Protein AF-A0A1G3RRA0-F1 (afdb_monomer_lite)

Sequence (221 aa):
MKSNSNKNKTHRRYVALVAMLLAGLAASWTTGGNSDGTTSGTAGSIAPSTTVYTGLDAATIAELRGDFTGAVESMAATEKAIRSMDARFPDERLLWPPMARAYRASLEGLIGKHSLKLLEKFNRVNVAITDYDGLIEAYPESLELRFMRFAFYSQLPGLFGVGSFVDPDRALLPDMLAQGKDKRVPDSHKLEMINWMLKDGKPDKTETTRLKAAATKLGGR

Foldseek 3Di:
DDPDPPVVVVVVPPLVPLQPPLPPDDDDDDDDDDDDDDDDDDDDDPPPPLDLQVPHDLVRVVVLVVLLVQLLPAPVSLVVSLVVLCVVPVDDLVPDRLVSLLSNLLSLQSNLVHDPDPVSVVVSPLSSVVSLPCSCVVRVLDLVSLLSLLVSLLSDDCVSVCPVSNVVSLVCNLVSLQVVPPPSQQLVNSLVSLVSCLPRVPDDPVSVVSSVVSNVVSVVD

Radius of gyration: 18.48 Å; chains: 1; bounding box: 41×64×47 Å

Secondary structure (DSSP, 8-state):
---SSSHHHHHHHHTTSTTSSS-S-------------------------S-TTTT--HHHHHHHHHHHHHHTT-HHHHHHHHHHHHHH--S-GGGS-HHHHHHHHHHHHHHHHH-S-HHHHHHHHHHHHHHHTTHHHH-TT-HHHHHHHHHHHTTS-GGGS-HHHHHHHHHHHHHHHHHT--TTS-HHHHHHHHHHHHHHS---HHHHHHHHHHHHHHHT-

pLDDT: mean 81.88, std 23.76, range [29.81, 98.25]

Structure (mmCIF, N/CA/C/O backbone):
data_AF-A0A1G3RRA0-F1
#
_entry.id   AF-A0A1G3RRA0-F1
#
loop_
_atom_site.group_PDB
_atom_site.id
_atom_site.type_symbol
_atom_site.label_atom_id
_atom_site.label_alt_id
_atom_site.label_comp_id
_atom_site.label_asym_id
_atom_site.label_entity_id
_atom_site.label_seq_id
_atom_site.pdbx_PDB_ins_code
_atom_site.Cartn_x
_atom_site.Cartn_y
_atom_site.Cartn_z
_atom_site.occupancy
_atom_site.B_iso_or_equiv
_atom_site.auth_seq_id
_atom_site.auth_comp_id
_atom_site.auth_asym_id
_atom_site.auth_atom_id
_atom_site.pdbx_PDB_model_num
ATOM 1 N N . MET A 1 1 ? 13.249 34.049 15.865 1.00 45.38 1 MET A N 1
ATOM 2 C CA . MET A 1 1 ? 12.741 32.655 15.870 1.00 45.38 1 MET A CA 1
ATOM 3 C C . MET A 1 1 ? 11.403 32.572 15.130 1.00 45.38 1 MET A C 1
ATOM 5 O O . MET A 1 1 ? 10.355 32.640 15.753 1.00 45.38 1 MET A O 1
ATOM 9 N N . LYS A 1 2 ? 11.413 32.483 13.793 1.00 46.28 2 LYS A N 1
ATOM 10 C CA . LYS A 1 2 ? 10.215 32.219 12.968 1.00 46.28 2 LYS A CA 1
ATOM 11 C C . LYS A 1 2 ? 10.630 31.433 11.721 1.00 46.28 2 LYS A C 1
ATOM 13 O O . LYS A 1 2 ? 10.824 32.014 10.666 1.00 46.28 2 LYS A O 1
ATOM 18 N N . SER A 1 3 ? 10.811 30.121 11.856 1.00 47.78 3 SER A N 1
ATOM 19 C CA . SER A 1 3 ? 10.867 29.205 10.708 1.00 47.78 3 SER A CA 1
ATOM 20 C C . SER A 1 3 ? 10.667 27.767 11.183 1.00 47.78 3 SER A C 1
ATOM 22 O O . SER A 1 3 ? 11.619 27.032 11.399 1.00 47.78 3 SER A O 1
ATOM 24 N N . ASN A 1 4 ? 9.414 27.379 11.434 1.00 44.50 4 ASN A N 1
ATOM 25 C CA . ASN A 1 4 ? 9.057 25.954 11.513 1.00 44.50 4 ASN A CA 1
ATOM 26 C C . ASN A 1 4 ? 7.604 25.642 11.104 1.00 44.50 4 ASN A C 1
ATOM 28 O O . ASN A 1 4 ? 7.178 24.495 11.127 1.00 44.50 4 ASN A O 1
ATOM 32 N N . SER A 1 5 ? 6.831 26.649 10.677 1.00 45.94 5 SER A N 1
ATOM 33 C CA . SER A 1 5 ? 5.413 26.473 10.324 1.00 45.94 5 SER A CA 1
ATOM 34 C C . SER A 1 5 ? 5.198 26.021 8.868 1.00 45.94 5 SER A C 1
ATOM 36 O O . SER A 1 5 ? 4.143 25.492 8.528 1.00 45.94 5 SER A O 1
ATOM 38 N N . ASN A 1 6 ? 6.206 26.156 7.991 1.00 39.72 6 ASN A N 1
ATOM 39 C CA . ASN A 1 6 ? 6.006 25.919 6.556 1.00 39.72 6 ASN A CA 1
ATOM 40 C C . ASN A 1 6 ? 6.188 24.453 6.115 1.00 39.72 6 ASN A C 1
ATOM 42 O O . ASN A 1 6 ? 5.570 24.040 5.141 1.00 39.72 6 ASN A O 1
ATOM 46 N N . LYS A 1 7 ? 6.946 23.626 6.854 1.00 44.72 7 LYS A N 1
ATOM 47 C CA . LYS A 1 7 ? 7.124 22.198 6.511 1.00 44.72 7 LYS A CA 1
ATOM 48 C C . LYS A 1 7 ? 5.856 21.365 6.753 1.00 44.72 7 LYS A C 1
ATOM 50 O O . LYS A 1 7 ? 5.589 20.420 6.021 1.00 44.72 7 LYS A O 1
ATOM 55 N N . ASN A 1 8 ? 5.016 21.775 7.707 1.00 41.72 8 ASN A N 1
ATOM 56 C CA . ASN A 1 8 ? 3.774 21.068 8.043 1.00 41.72 8 ASN A CA 1
ATOM 57 C C . ASN A 1 8 ? 2.592 21.388 7.105 1.00 41.72 8 ASN A C 1
ATOM 59 O O . ASN A 1 8 ? 1.608 20.648 7.067 1.00 41.72 8 ASN A O 1
ATOM 63 N N . LYS A 1 9 ? 2.667 22.478 6.327 1.00 37.12 9 LYS A N 1
ATOM 64 C CA . LYS A 1 9 ? 1.631 22.833 5.338 1.00 37.12 9 LYS A CA 1
ATOM 65 C C . LYS A 1 9 ? 1.775 22.051 4.035 1.00 37.12 9 LYS A C 1
ATOM 67 O O . LYS A 1 9 ? 0.764 21.776 3.391 1.00 37.12 9 LYS A O 1
ATOM 72 N N . THR A 1 10 ? 2.998 21.660 3.682 1.00 40.28 10 THR A N 1
ATOM 73 C CA . THR A 1 10 ? 3.270 20.868 2.481 1.00 40.28 10 THR A CA 1
ATOM 74 C C . THR A 1 10 ? 2.722 19.449 2.644 1.00 40.28 10 THR A C 1
ATOM 76 O O . THR A 1 10 ? 1.946 19.026 1.804 1.00 40.28 10 THR A O 1
ATOM 79 N N . HIS A 1 11 ? 2.915 18.769 3.779 1.00 38.78 11 HIS A N 1
ATOM 80 C CA . HIS A 1 11 ? 2.336 17.426 3.969 1.00 38.78 11 HIS A CA 1
ATOM 81 C C . HIS A 1 11 ? 0.796 17.375 3.976 1.00 38.78 11 HIS A C 1
ATOM 83 O O . HIS A 1 11 ? 0.210 16.386 3.542 1.00 38.78 11 HIS A O 1
ATOM 89 N N . ARG A 1 12 ? 0.106 18.448 4.389 1.00 42.09 12 ARG A N 1
ATOM 90 C CA . ARG A 1 12 ? -1.370 18.471 4.442 1.00 42.09 12 ARG A CA 1
ATOM 91 C C . ARG A 1 12 ? -2.059 18.692 3.090 1.00 42.09 12 ARG A C 1
ATOM 93 O O . ARG A 1 12 ? -3.256 18.438 2.988 1.00 42.09 12 ARG A O 1
ATOM 100 N N . ARG A 1 13 ? -1.341 19.145 2.055 1.00 41.91 13 ARG A N 1
ATOM 101 C CA . ARG A 1 13 ? -1.913 19.384 0.713 1.00 41.91 13 ARG A CA 1
ATOM 102 C C . ARG A 1 13 ? -1.752 18.205 -0.254 1.00 41.91 13 ARG A C 1
ATOM 104 O O . ARG A 1 13 ? -2.468 18.155 -1.246 1.00 41.91 13 ARG A O 1
ATOM 111 N N . TYR A 1 14 ? -0.886 17.239 0.052 1.00 42.47 14 TYR A N 1
ATOM 112 C CA . TYR A 1 14 ? -0.450 16.231 -0.923 1.00 42.47 14 TYR A CA 1
ATOM 113 C C . TYR A 1 14 ? -1.360 15.005 -1.033 1.00 42.47 14 TYR A C 1
ATOM 115 O O . TYR A 1 14 ? -1.559 14.477 -2.121 1.00 42.47 14 TYR A O 1
ATOM 123 N N . VAL A 1 15 ? -2.067 14.638 0.035 1.00 42.19 15 VAL A N 1
ATOM 124 C CA . VAL A 1 15 ? -2.997 13.497 -0.018 1.00 42.19 15 VAL A CA 1
ATOM 125 C C . VAL A 1 15 ? -4.248 13.823 -0.871 1.00 42.19 15 VAL A C 1
ATOM 127 O O . VAL A 1 15 ? -5.054 12.958 -1.158 1.00 42.19 15 VAL A O 1
ATOM 130 N N . ALA A 1 16 ? -4.502 15.089 -1.242 1.00 35.28 16 ALA A N 1
ATOM 131 C CA . ALA A 1 16 ? -5.709 15.484 -1.990 1.00 35.28 16 ALA A CA 1
ATOM 132 C C . ALA A 1 16 ? -5.572 15.378 -3.521 1.00 35.28 16 ALA A C 1
ATOM 134 O O . ALA A 1 16 ? -6.589 15.383 -4.207 1.00 35.28 16 ALA A O 1
ATOM 135 N N . LEU A 1 17 ? -4.353 15.258 -4.062 1.00 33.94 17 LEU A N 1
ATOM 136 C CA . LEU A 1 17 ? -4.148 15.212 -5.516 1.00 33.94 17 LEU A CA 1
ATOM 137 C C . LEU A 1 17 ? -4.150 13.787 -6.099 1.00 33.94 17 LEU A C 1
ATOM 139 O O . LEU A 1 17 ? -4.264 13.622 -7.309 1.00 33.94 17 LEU A O 1
ATOM 143 N N . VAL A 1 18 ? -4.062 12.754 -5.254 1.00 41.94 18 VAL A N 1
ATOM 144 C CA . VAL A 1 18 ? -3.950 11.349 -5.689 1.00 41.94 18 VAL A CA 1
ATOM 145 C C . VAL A 1 18 ? -5.302 10.754 -6.119 1.00 41.94 18 VAL A C 1
ATOM 147 O O . VAL A 1 18 ? -5.323 9.862 -6.961 1.00 41.94 18 VAL A O 1
ATOM 150 N N . ALA A 1 19 ? -6.427 11.313 -5.660 1.00 36.38 19 ALA A N 1
ATOM 151 C CA . ALA A 1 19 ? -7.775 10.851 -6.012 1.00 36.38 19 ALA A CA 1
ATOM 152 C C . ALA A 1 19 ? -8.374 11.492 -7.289 1.00 36.38 19 ALA A C 1
ATOM 154 O O . ALA A 1 19 ? -9.414 11.046 -7.767 1.00 36.38 19 ALA A O 1
ATOM 155 N N . MET A 1 20 ? -7.756 12.535 -7.868 1.00 33.66 20 MET A N 1
ATOM 156 C CA . MET A 1 20 ? -8.387 13.347 -8.930 1.00 33.66 20 MET A CA 1
ATOM 157 C C . MET A 1 20 ? -8.031 12.971 -10.379 1.00 33.66 20 MET A C 1
ATOM 159 O O . MET A 1 20 ? -8.627 13.524 -11.297 1.00 33.66 20 MET A O 1
ATOM 163 N N . LEU A 1 21 ? -7.121 12.022 -10.625 1.00 35.50 21 LEU A N 1
ATOM 164 C CA . LEU A 1 21 ? -6.618 11.734 -11.985 1.00 35.50 21 LEU A CA 1
ATOM 165 C C . LEU A 1 21 ? -7.039 10.377 -12.580 1.00 35.50 21 LEU A C 1
ATOM 167 O O . LEU A 1 21 ? -6.561 9.996 -13.647 1.00 35.50 21 LEU A O 1
ATOM 171 N N . LEU A 1 22 ? -7.975 9.667 -11.942 1.00 34.59 22 LEU A N 1
ATOM 172 C CA . LEU A 1 22 ? -8.569 8.426 -12.472 1.00 34.59 22 LEU A CA 1
ATOM 173 C C . LEU A 1 22 ? -10.077 8.524 -12.778 1.00 34.59 22 LEU A C 1
ATOM 175 O O . LEU A 1 22 ? -10.654 7.567 -13.282 1.00 34.59 22 LEU A O 1
ATOM 179 N N . ALA A 1 23 ? -10.713 9.683 -12.567 1.00 33.00 23 ALA A N 1
ATOM 180 C CA . ALA A 1 23 ? -12.158 9.871 -12.770 1.00 33.00 23 ALA A CA 1
ATOM 181 C C . ALA A 1 23 ? -12.563 10.398 -14.167 1.00 33.00 23 ALA A C 1
ATOM 183 O O . ALA A 1 23 ? -13.704 10.804 -14.365 1.00 33.00 23 ALA A O 1
ATOM 184 N N . GLY A 1 24 ? -11.650 10.415 -15.142 1.00 31.12 24 GLY A N 1
ATOM 185 C CA . GLY A 1 24 ? -11.866 11.049 -16.445 1.00 31.12 24 GLY A CA 1
ATOM 186 C C . GLY A 1 24 ? -11.786 10.095 -17.631 1.00 31.12 24 GLY A C 1
ATOM 187 O O . GLY A 1 24 ? -10.966 10.342 -18.499 1.00 31.12 24 GLY A O 1
ATOM 188 N N . LEU A 1 25 ? -12.564 9.007 -17.644 1.00 35.91 25 LEU A N 1
ATOM 189 C CA . LEU A 1 25 ? -13.103 8.352 -18.853 1.00 35.91 25 LEU A CA 1
ATOM 190 C C . LEU A 1 25 ? -13.937 7.130 -18.419 1.00 35.91 25 LEU A C 1
ATOM 192 O O . LEU A 1 25 ? -13.441 6.011 -18.323 1.00 35.91 25 LEU A O 1
ATOM 196 N N . ALA A 1 26 ? -15.218 7.342 -18.135 1.00 30.81 26 ALA A N 1
ATOM 197 C CA . ALA A 1 26 ? -16.191 6.259 -18.020 1.00 30.81 26 ALA A CA 1
ATOM 198 C C . ALA A 1 26 ? -17.324 6.542 -19.007 1.00 30.81 26 ALA A C 1
ATOM 200 O O . ALA A 1 26 ? -18.352 7.112 -18.654 1.00 30.81 26 ALA A O 1
ATOM 201 N N . ALA A 1 27 ? -17.097 6.177 -20.268 1.00 31.55 27 ALA A N 1
ATOM 202 C CA . ALA A 1 27 ? -18.141 6.082 -21.274 1.00 31.55 27 ALA A CA 1
ATOM 203 C C . ALA A 1 27 ? -18.135 4.663 -21.859 1.00 31.55 27 ALA A C 1
ATOM 205 O O . ALA A 1 27 ? -17.265 4.295 -22.643 1.00 31.55 27 ALA A O 1
ATOM 206 N N . SER A 1 28 ? -19.153 3.911 -21.439 1.00 32.72 28 SER A N 1
ATOM 207 C CA . SER A 1 28 ? -19.878 2.910 -22.223 1.00 32.72 28 SER A CA 1
ATOM 208 C C . SER A 1 28 ? -19.154 1.640 -22.667 1.00 32.72 28 SER A C 1
ATOM 210 O O . SER A 1 28 ? -18.897 1.504 -23.853 1.00 32.72 28 SER A O 1
ATOM 212 N N . TRP A 1 29 ? -19.000 0.650 -21.779 1.00 32.25 29 TRP A N 1
ATOM 213 C CA . TRP A 1 29 ? -18.962 -0.765 -22.188 1.00 32.25 29 TRP A CA 1
ATOM 214 C C . TRP A 1 29 ? -19.650 -1.642 -21.133 1.00 32.25 29 TRP A C 1
ATOM 216 O O . TRP A 1 29 ? -19.357 -1.558 -19.942 1.00 32.25 29 TRP A O 1
ATOM 226 N N . THR A 1 30 ? -20.613 -2.438 -21.591 1.00 33.12 30 THR A N 1
ATOM 227 C CA . THR A 1 30 ? -21.343 -3.472 -20.849 1.00 33.12 30 THR A CA 1
ATOM 228 C C . THR A 1 30 ? -20.848 -4.850 -21.281 1.00 33.12 30 THR A C 1
ATOM 230 O O . THR A 1 30 ? -20.431 -5.019 -22.428 1.00 33.12 30 THR A O 1
ATOM 233 N N . THR A 1 31 ? -21.056 -5.842 -20.402 1.00 35.16 31 THR A N 1
ATOM 234 C CA . THR A 1 31 ? -20.911 -7.304 -20.621 1.00 35.16 31 THR A CA 1
ATOM 235 C C . THR A 1 31 ? -19.457 -7.791 -20.566 1.00 35.16 31 THR A C 1
ATOM 237 O O . THR A 1 31 ? -18.586 -7.177 -21.158 1.00 35.16 31 THR A O 1
ATOM 240 N N . GLY A 1 32 ? -19.062 -8.872 -19.893 1.00 29.97 32 GLY A N 1
ATOM 241 C CA . GLY A 1 32 ? -19.717 -9.970 -19.179 1.00 29.97 32 GLY A CA 1
ATOM 242 C C . GLY A 1 32 ? -18.734 -11.157 -19.191 1.00 29.97 32 GLY A C 1
ATOM 243 O O . GLY A 1 32 ? -17.900 -11.225 -20.088 1.00 29.97 32 GLY A O 1
ATOM 244 N N . GLY A 1 33 ? -18.819 -12.086 -18.234 1.00 29.81 33 GLY A N 1
ATOM 245 C CA . GLY A 1 33 ? -18.151 -13.392 -18.362 1.00 29.81 33 GLY A CA 1
ATOM 246 C C . GLY A 1 33 ? -17.488 -13.918 -17.094 1.00 29.81 33 GLY A C 1
ATOM 247 O O . GLY A 1 33 ? -16.451 -13.426 -16.671 1.00 29.81 33 GLY A O 1
ATOM 248 N N . ASN A 1 34 ? -18.120 -14.946 -16.535 1.00 41.81 34 ASN A N 1
ATOM 249 C CA . ASN A 1 34 ? -17.674 -15.813 -15.448 1.00 41.81 34 ASN A CA 1
ATOM 250 C C . ASN A 1 34 ? -16.622 -16.818 -15.955 1.00 41.81 34 ASN A C 1
ATOM 252 O O . ASN A 1 34 ? -16.760 -17.292 -17.083 1.00 41.81 34 ASN A O 1
ATOM 256 N N . SER A 1 35 ? -15.698 -17.265 -15.101 1.00 36.78 35 SER A N 1
ATOM 257 C CA . SER A 1 35 ? -15.154 -18.630 -15.199 1.00 36.78 35 SER A CA 1
ATOM 258 C C . SER A 1 35 ? -14.467 -19.065 -13.905 1.00 36.78 35 SER A C 1
ATOM 260 O O . SER A 1 35 ? -13.410 -18.546 -13.548 1.00 36.78 35 SER A O 1
ATOM 262 N N . ASP A 1 36 ? -15.083 -20.054 -13.261 1.00 39.94 36 ASP A N 1
ATOM 263 C CA . ASP A 1 36 ? -14.504 -20.910 -12.231 1.00 39.94 36 ASP A CA 1
ATOM 264 C C . ASP A 1 36 ? -13.418 -21.822 -12.821 1.00 39.94 36 ASP A C 1
ATOM 266 O O . ASP A 1 36 ? -13.533 -22.307 -13.949 1.00 39.94 36 ASP A O 1
ATOM 270 N N . GLY A 1 37 ? -12.392 -22.112 -12.023 1.00 35.97 37 GLY A N 1
ATOM 271 C CA . GLY A 1 37 ? -11.340 -23.064 -12.365 1.00 35.97 37 GLY A CA 1
ATOM 272 C C . GLY A 1 37 ? -10.595 -23.535 -11.122 1.00 35.97 37 GLY A C 1
ATOM 273 O O . GLY A 1 37 ? -9.589 -22.956 -10.731 1.00 35.97 37 GLY A O 1
ATOM 274 N N . THR A 1 38 ? -11.108 -24.587 -10.485 1.00 36.25 38 THR A N 1
ATOM 275 C CA . THR A 1 38 ? -10.445 -25.311 -9.395 1.00 36.25 38 THR A CA 1
ATOM 276 C C . THR A 1 38 ? -9.438 -26.311 -9.963 1.00 36.25 38 THR A C 1
ATOM 278 O O . THR A 1 38 ? -9.823 -27.229 -10.681 1.00 36.25 38 THR A O 1
ATOM 281 N N . THR A 1 39 ? -8.173 -26.211 -9.556 1.00 35.56 39 THR A N 1
ATOM 282 C CA . THR A 1 39 ? -7.208 -27.319 -9.643 1.00 35.56 39 THR A CA 1
ATOM 283 C C . THR A 1 39 ? -6.421 -27.422 -8.345 1.00 35.56 39 THR A C 1
ATOM 285 O O . THR A 1 39 ? -5.618 -26.552 -8.016 1.00 35.56 39 THR A O 1
ATOM 288 N N . SER A 1 40 ? -6.664 -28.504 -7.606 1.00 39.38 40 SER A N 1
ATOM 289 C CA . SER A 1 40 ? -5.872 -28.924 -6.452 1.00 39.38 40 SER A CA 1
ATOM 290 C C . SER A 1 40 ? -4.615 -29.652 -6.929 1.00 39.38 40 SER A C 1
ATOM 292 O O . SER A 1 40 ? -4.708 -30.652 -7.637 1.00 39.38 40 SER A O 1
ATOM 294 N N . GLY A 1 41 ? -3.446 -29.164 -6.516 1.00 34.16 41 GLY A N 1
ATOM 295 C CA . GLY A 1 41 ? -2.154 -29.819 -6.706 1.00 34.16 41 GLY A CA 1
ATOM 296 C C . GLY A 1 41 ? -1.416 -29.903 -5.374 1.00 34.16 41 GLY A C 1
ATOM 297 O O . GLY A 1 41 ? -1.105 -28.886 -4.760 1.00 34.16 41 GLY A O 1
ATOM 298 N N . THR A 1 42 ? -1.176 -31.126 -4.912 1.00 43.78 42 THR A N 1
ATOM 299 C CA . THR A 1 42 ? -0.487 -31.457 -3.662 1.00 43.78 42 THR A CA 1
ATOM 300 C C . THR A 1 42 ? 1.017 -31.214 -3.817 1.00 43.78 42 THR A C 1
ATOM 302 O O . THR A 1 42 ? 1.711 -32.022 -4.429 1.00 43.78 42 THR A O 1
ATOM 305 N N . ALA A 1 43 ? 1.530 -30.110 -3.266 1.00 38.19 43 ALA A N 1
ATOM 306 C CA . ALA A 1 43 ? 2.962 -29.822 -3.179 1.00 38.19 43 ALA A CA 1
ATOM 307 C C . ALA A 1 43 ? 3.439 -29.925 -1.722 1.00 38.19 43 ALA A C 1
ATOM 309 O O . ALA A 1 43 ? 2.772 -29.454 -0.800 1.00 38.19 43 ALA A O 1
ATOM 310 N N . GLY A 1 44 ? 4.581 -30.591 -1.531 1.00 34.59 44 GLY A N 1
ATOM 311 C CA . GLY A 1 44 ? 5.180 -30.900 -0.236 1.00 34.59 44 GLY A CA 1
ATOM 312 C C . GLY A 1 44 ? 5.281 -29.690 0.691 1.00 34.59 44 GLY A C 1
ATOM 313 O O . GLY A 1 44 ? 5.759 -28.624 0.309 1.00 34.59 44 GLY A O 1
ATOM 314 N N . SER A 1 45 ? 4.821 -29.886 1.927 1.00 40.50 45 SER A N 1
ATOM 315 C CA . SER A 1 45 ? 4.809 -28.884 2.988 1.00 40.50 45 SER A CA 1
ATOM 316 C C . SER A 1 45 ? 6.235 -28.570 3.448 1.00 40.50 45 SER A C 1
ATOM 318 O O . SER A 1 45 ? 6.761 -29.164 4.386 1.00 40.50 45 SER A O 1
ATOM 320 N N . ILE A 1 46 ? 6.867 -27.610 2.780 1.00 41.59 46 ILE A N 1
ATOM 321 C CA . ILE A 1 46 ? 7.825 -26.729 3.440 1.00 41.59 46 ILE A CA 1
ATOM 322 C C . ILE A 1 46 ? 6.944 -25.795 4.263 1.00 41.59 46 ILE A C 1
ATOM 324 O O . ILE A 1 46 ? 6.167 -25.037 3.683 1.00 41.59 46 ILE A O 1
ATOM 328 N N . ALA A 1 47 ? 6.973 -25.906 5.594 1.00 38.84 47 ALA A N 1
ATOM 329 C CA . ALA A 1 47 ? 6.191 -25.020 6.449 1.00 38.84 47 ALA A CA 1
ATOM 330 C C . ALA A 1 47 ? 6.493 -23.568 6.032 1.00 38.84 47 ALA A C 1
ATOM 332 O O . ALA A 1 47 ? 7.655 -23.156 6.117 1.00 38.84 47 ALA A O 1
ATOM 333 N N . PRO A 1 48 ? 5.504 -22.813 5.515 1.00 45.00 48 PRO A N 1
ATOM 334 C CA . PRO A 1 48 ? 5.752 -21.470 5.030 1.00 45.00 48 PRO A CA 1
ATOM 335 C C . PRO A 1 48 ? 6.289 -20.671 6.206 1.00 45.00 48 PRO A C 1
ATOM 337 O O . PRO A 1 48 ? 5.723 -20.700 7.302 1.00 45.00 48 PRO A O 1
ATOM 340 N N . SER A 1 49 ? 7.416 -19.996 5.997 1.00 48.53 49 SER A N 1
ATOM 341 C CA . SER A 1 49 ? 7.973 -19.089 6.988 1.00 48.53 49 SER A CA 1
ATOM 342 C C . SER A 1 49 ? 6.844 -18.179 7.475 1.00 48.53 49 SER A C 1
ATOM 344 O O . SER A 1 49 ? 6.239 -17.467 6.673 1.00 48.53 49 SER A O 1
ATOM 346 N N . THR A 1 50 ? 6.512 -18.248 8.761 1.00 59.91 50 THR A N 1
ATOM 347 C CA . THR A 1 50 ? 5.236 -17.750 9.307 1.00 59.91 50 THR A CA 1
ATOM 348 C C . THR A 1 50 ? 5.086 -16.232 9.270 1.00 59.91 50 THR A C 1
ATOM 350 O O . THR A 1 50 ? 4.056 -15.701 9.680 1.00 59.91 50 THR A O 1
ATOM 353 N N . THR A 1 51 ? 6.093 -15.504 8.785 1.00 84.75 51 THR A N 1
ATOM 354 C CA . THR A 1 51 ? 6.063 -14.052 8.680 1.00 84.75 51 THR A CA 1
ATOM 355 C C . THR A 1 51 ? 6.271 -13.582 7.243 1.00 84.75 51 THR A C 1
ATOM 357 O O . THR A 1 51 ? 7.182 -14.009 6.542 1.00 84.75 51 THR A O 1
ATOM 360 N N . VAL A 1 52 ? 5.433 -12.635 6.826 1.00 92.38 52 VAL A N 1
ATOM 361 C CA . VAL A 1 52 ? 5.508 -11.925 5.537 1.00 92.38 52 VAL A CA 1
ATOM 362 C C . VAL A 1 52 ? 6.840 -11.172 5.333 1.00 92.38 52 VAL A C 1
ATOM 364 O O . VAL A 1 52 ? 7.191 -10.797 4.216 1.00 92.38 52 VAL A O 1
ATOM 367 N N . TYR A 1 53 ? 7.585 -10.950 6.423 1.00 92.62 53 TYR A N 1
ATOM 368 C CA . TYR A 1 53 ? 8.852 -10.215 6.468 1.00 92.62 53 TYR A CA 1
ATOM 369 C C . TYR A 1 53 ? 10.092 -11.121 6.464 1.00 92.62 53 TYR A C 1
ATOM 371 O O . TYR A 1 53 ? 11.193 -10.639 6.723 1.00 92.62 53 TYR A O 1
ATOM 379 N N . THR A 1 54 ? 9.947 -12.431 6.244 1.00 90.69 54 THR A N 1
ATOM 380 C CA . THR A 1 54 ? 11.093 -13.354 6.228 1.00 90.69 54 THR A CA 1
ATOM 381 C C . THR A 1 54 ? 12.155 -12.875 5.242 1.00 90.69 54 THR A C 1
ATOM 383 O O . THR A 1 54 ? 11.843 -12.584 4.094 1.00 90.69 54 THR A O 1
ATOM 386 N N . GLY A 1 55 ? 13.407 -12.784 5.696 1.00 90.00 55 GLY A N 1
ATOM 387 C CA . GLY A 1 55 ? 14.519 -12.285 4.880 1.00 90.00 55 GLY A CA 1
ATOM 388 C C . GLY A 1 55 ? 14.639 -10.758 4.813 1.00 90.00 55 GLY A C 1
ATOM 389 O O . GLY A 1 55 ? 15.527 -10.265 4.127 1.00 90.00 55 GLY A O 1
ATOM 390 N N . LEU A 1 56 ? 13.794 -10.001 5.526 1.00 93.81 56 LEU A N 1
ATOM 391 C CA . LEU A 1 56 ? 13.876 -8.541 5.614 1.00 93.81 56 LEU A CA 1
ATOM 392 C C . LEU A 1 56 ? 14.186 -8.095 7.045 1.00 93.81 56 LEU A C 1
ATOM 394 O O . LEU A 1 56 ? 13.441 -8.389 7.985 1.00 93.81 56 LEU A O 1
ATOM 398 N N . ASP A 1 57 ? 15.267 -7.337 7.213 1.00 94.44 57 ASP A N 1
ATOM 399 C CA . ASP A 1 57 ? 15.544 -6.648 8.471 1.00 94.44 57 ASP A CA 1
ATOM 400 C C . ASP A 1 57 ? 14.744 -5.337 8.597 1.00 94.44 57 ASP A C 1
ATOM 402 O O . ASP A 1 57 ? 14.103 -4.855 7.659 1.00 94.44 57 ASP A O 1
ATOM 406 N N . ALA A 1 58 ? 14.747 -4.751 9.797 1.00 91.69 58 ALA A N 1
ATOM 407 C CA . ALA A 1 58 ? 13.968 -3.546 10.079 1.00 91.69 58 ALA A CA 1
ATOM 408 C C . ALA A 1 58 ? 14.416 -2.331 9.247 1.00 91.69 58 ALA A C 1
ATOM 410 O O . ALA A 1 58 ? 13.574 -1.508 8.883 1.00 91.69 58 ALA A O 1
ATOM 411 N N . ALA A 1 59 ? 15.713 -2.222 8.942 1.00 95.06 59 ALA A N 1
ATOM 412 C CA . ALA A 1 59 ? 16.261 -1.125 8.148 1.00 95.06 59 ALA A CA 1
ATOM 413 C C . ALA A 1 59 ? 15.790 -1.218 6.692 1.00 95.06 59 ALA A C 1
ATOM 415 O O . ALA A 1 59 ? 15.293 -0.240 6.137 1.00 95.06 59 ALA A O 1
ATOM 416 N N . THR A 1 60 ? 15.842 -2.421 6.124 1.00 96.12 60 THR A N 1
ATOM 417 C CA . THR A 1 60 ? 15.363 -2.735 4.780 1.00 96.12 60 THR A CA 1
ATOM 418 C C . THR A 1 60 ? 13.881 -2.414 4.647 1.00 96.12 60 THR A C 1
ATOM 420 O O . THR A 1 60 ? 13.483 -1.748 3.697 1.00 96.12 60 THR A O 1
ATOM 423 N N . ILE A 1 61 ? 13.051 -2.822 5.613 1.00 94.94 61 ILE A N 1
ATOM 424 C CA . ILE A 1 61 ? 11.611 -2.520 5.586 1.00 94.94 61 ILE A CA 1
ATOM 425 C C . ILE A 1 61 ? 11.364 -1.007 5.686 1.00 94.94 61 ILE A C 1
ATOM 427 O O . ILE A 1 61 ? 10.508 -0.473 4.980 1.00 94.94 61 ILE A O 1
ATOM 431 N N . ALA A 1 62 ? 12.095 -0.301 6.554 1.00 93.50 62 ALA A N 1
ATOM 432 C CA . ALA A 1 62 ? 11.968 1.149 6.682 1.00 93.50 62 ALA A CA 1
ATOM 433 C C . ALA A 1 62 ? 12.332 1.877 5.377 1.00 93.50 62 ALA A C 1
ATOM 435 O O . ALA A 1 62 ? 11.646 2.823 4.991 1.00 93.50 62 ALA A O 1
ATOM 436 N N . GLU A 1 63 ? 13.363 1.409 4.674 1.00 95.56 63 GLU A N 1
ATOM 437 C CA . GLU A 1 63 ? 13.746 1.936 3.366 1.00 95.56 63 GLU A CA 1
ATOM 438 C C . GLU A 1 63 ? 12.682 1.657 2.303 1.00 95.56 63 GLU A C 1
ATOM 440 O O . GLU A 1 63 ? 12.277 2.591 1.619 1.00 95.56 63 GLU A O 1
ATOM 445 N N . LEU A 1 64 ? 12.151 0.429 2.220 1.00 95.75 64 LEU A N 1
ATOM 446 C CA . LEU A 1 64 ? 11.070 0.092 1.283 1.00 95.75 64 LEU A CA 1
ATOM 447 C C . LEU A 1 64 ? 9.846 1.001 1.475 1.00 95.75 64 LEU A C 1
ATOM 449 O O . LEU A 1 64 ? 9.302 1.523 0.502 1.00 95.75 64 LEU A O 1
ATOM 453 N N . ARG A 1 65 ? 9.449 1.260 2.728 1.00 95.62 65 ARG A N 1
ATOM 454 C CA . ARG A 1 65 ? 8.369 2.207 3.066 1.00 95.62 65 ARG A CA 1
ATOM 455 C C . ARG A 1 65 ? 8.684 3.632 2.610 1.00 95.62 65 ARG A C 1
ATOM 457 O O . ARG A 1 65 ? 7.818 4.304 2.043 1.00 95.62 65 ARG A O 1
ATOM 464 N N . GLY A 1 66 ? 9.905 4.099 2.868 1.00 93.31 66 GLY A N 1
ATOM 465 C CA . GLY A 1 66 ? 10.355 5.440 2.491 1.00 93.31 66 GLY A CA 1
ATOM 466 C C . GLY A 1 66 ? 10.393 5.638 0.975 1.00 93.31 66 GLY A C 1
ATOM 467 O O . GLY A 1 66 ? 9.824 6.606 0.464 1.00 93.31 66 GLY A O 1
ATOM 468 N N . ASP A 1 67 ? 10.991 4.691 0.256 1.00 94.94 67 ASP A N 1
ATOM 469 C CA . ASP A 1 67 ? 11.068 4.687 -1.205 1.00 94.94 67 ASP A CA 1
ATOM 470 C C . ASP A 1 67 ? 9.674 4.630 -1.834 1.00 94.94 67 ASP A C 1
ATOM 472 O O . ASP A 1 67 ? 9.373 5.409 -2.742 1.00 94.94 67 ASP A O 1
ATOM 476 N N . PHE A 1 68 ? 8.787 3.781 -1.308 1.00 95.62 68 PHE A N 1
ATOM 477 C CA . PHE A 1 68 ? 7.405 3.704 -1.772 1.00 95.62 68 PHE A CA 1
ATOM 478 C C . PHE A 1 68 ? 6.648 5.020 -1.561 1.00 95.62 68 PHE A C 1
ATOM 480 O O . PHE A 1 68 ? 5.968 5.497 -2.469 1.00 95.62 68 PHE A O 1
ATOM 487 N N . THR A 1 69 ? 6.820 5.655 -0.398 1.00 91.69 69 THR A N 1
ATOM 488 C CA . THR A 1 69 ? 6.225 6.970 -0.110 1.00 91.69 69 THR A CA 1
ATOM 489 C C . THR A 1 69 ? 6.685 8.019 -1.125 1.00 91.69 69 THR A C 1
ATOM 491 O O . THR A 1 69 ? 5.867 8.774 -1.645 1.00 91.69 69 THR A O 1
ATOM 494 N N . GLY A 1 70 ? 7.978 8.041 -1.466 1.00 91.81 70 GLY A N 1
ATOM 495 C CA . GLY A 1 70 ? 8.511 8.938 -2.495 1.00 91.81 70 GLY A CA 1
ATOM 496 C C . GLY A 1 70 ? 8.022 8.611 -3.912 1.00 91.81 70 GLY A C 1
ATOM 497 O O . GLY A 1 70 ? 7.780 9.520 -4.707 1.00 91.81 70 GLY A O 1
ATOM 498 N N . ALA A 1 71 ? 7.841 7.330 -4.239 1.00 95.06 71 ALA A N 1
ATOM 499 C CA . ALA A 1 71 ? 7.403 6.871 -5.558 1.00 95.06 71 ALA A CA 1
ATOM 500 C C . ALA A 1 71 ? 6.003 7.378 -5.944 1.00 95.06 71 ALA A C 1
ATOM 502 O O . ALA A 1 71 ? 5.747 7.699 -7.109 1.00 95.06 71 ALA A O 1
ATOM 503 N N . VAL A 1 72 ? 5.101 7.530 -4.970 1.00 92.00 72 VAL A N 1
ATOM 504 C CA . VAL A 1 72 ? 3.735 8.038 -5.200 1.00 92.00 72 VAL A CA 1
ATOM 505 C C . VAL A 1 72 ? 3.730 9.414 -5.885 1.00 92.00 72 VAL A C 1
ATOM 507 O O . VAL A 1 72 ? 2.780 9.718 -6.620 1.00 92.00 72 VAL A O 1
ATOM 510 N N . GLU A 1 73 ? 4.794 10.199 -5.694 1.00 91.06 73 GLU A N 1
ATOM 511 C CA . GLU A 1 73 ? 4.922 11.590 -6.135 1.00 91.06 73 GLU A CA 1
ATOM 512 C C . GLU A 1 73 ? 5.399 11.753 -7.583 1.00 91.06 73 GLU A C 1
ATOM 514 O O . GLU A 1 73 ? 5.083 12.756 -8.221 1.00 91.06 73 GLU A O 1
ATOM 519 N N . SER A 1 74 ? 6.169 10.806 -8.132 1.00 96.12 74 SER A N 1
ATOM 520 C CA . SER A 1 74 ? 6.690 10.951 -9.498 1.00 96.12 74 SER A CA 1
ATOM 521 C C . SER A 1 74 ? 7.123 9.640 -10.148 1.00 96.12 74 SER A C 1
ATOM 523 O O . SER A 1 74 ? 7.525 8.686 -9.474 1.00 96.12 74 SER A O 1
ATOM 525 N N . MET A 1 75 ? 7.136 9.639 -11.485 1.00 96.00 75 MET A N 1
ATOM 526 C CA . MET A 1 75 ? 7.708 8.548 -12.277 1.00 96.00 75 MET A CA 1
ATOM 527 C C . MET A 1 75 ? 9.176 8.300 -11.914 1.00 96.00 75 MET A C 1
ATOM 529 O O . MET A 1 75 ? 9.555 7.174 -11.620 1.00 96.00 75 MET A O 1
ATOM 533 N N . ALA A 1 76 ? 9.995 9.355 -11.854 1.00 97.75 76 ALA A N 1
ATOM 534 C CA . ALA A 1 76 ? 11.426 9.224 -11.577 1.00 97.75 76 ALA A CA 1
ATOM 535 C C . ALA A 1 76 ? 11.708 8.581 -10.206 1.00 97.75 76 ALA A C 1
ATOM 537 O O . ALA A 1 76 ? 12.611 7.751 -10.085 1.00 97.75 76 ALA A O 1
ATOM 538 N N . ALA A 1 77 ? 10.927 8.932 -9.177 1.00 97.81 77 ALA A N 1
ATOM 539 C CA . ALA A 1 77 ? 11.027 8.299 -7.863 1.00 97.81 77 ALA A CA 1
ATOM 540 C C . ALA A 1 77 ? 10.565 6.833 -7.894 1.00 97.81 77 ALA A C 1
ATOM 542 O O . ALA A 1 77 ? 11.216 5.986 -7.288 1.00 97.81 77 ALA A O 1
ATOM 543 N N . THR A 1 78 ? 9.503 6.524 -8.648 1.00 97.81 78 THR A N 1
ATOM 544 C CA . THR A 1 78 ? 9.019 5.146 -8.848 1.00 97.81 78 THR A CA 1
ATOM 545 C C . THR A 1 78 ? 10.084 4.271 -9.501 1.00 97.81 78 THR A C 1
ATOM 547 O O . THR A 1 78 ? 10.433 3.217 -8.977 1.00 97.81 78 THR A O 1
ATOM 550 N N . GLU A 1 79 ? 10.663 4.727 -10.609 1.00 98.06 79 GLU A N 1
ATOM 551 C CA . GLU A 1 79 ? 11.717 3.995 -11.312 1.00 98.06 79 GLU A CA 1
ATOM 552 C C . GLU A 1 79 ? 12.981 3.841 -10.462 1.00 98.06 79 GLU A C 1
ATOM 554 O O . GLU A 1 79 ? 13.639 2.802 -10.513 1.00 98.06 79 GLU A O 1
ATOM 559 N N . LYS A 1 80 ? 13.334 4.864 -9.670 1.00 98.25 80 LYS A N 1
ATOM 560 C CA . LYS A 1 80 ? 14.449 4.773 -8.722 1.00 98.25 80 LYS A CA 1
ATOM 561 C C . LYS A 1 80 ? 14.191 3.680 -7.685 1.00 98.25 80 LYS A C 1
ATOM 563 O O . LYS A 1 80 ? 15.071 2.849 -7.494 1.00 98.25 80 LYS A O 1
ATOM 568 N N . ALA A 1 81 ? 13.011 3.667 -7.065 1.00 98.00 81 ALA A N 1
ATOM 569 C CA . ALA A 1 81 ? 12.636 2.657 -6.079 1.00 98.00 81 ALA A CA 1
ATOM 570 C C . ALA A 1 81 ? 12.666 1.242 -6.681 1.00 98.00 81 ALA A C 1
ATOM 572 O O . ALA A 1 81 ? 13.244 0.337 -6.087 1.00 98.00 81 ALA A O 1
ATOM 573 N N . ILE A 1 82 ? 12.138 1.067 -7.898 1.00 98.00 82 ILE A N 1
ATOM 574 C CA . ILE A 1 82 ? 12.197 -0.212 -8.623 1.00 98.00 82 ILE A CA 1
ATOM 575 C C . ILE A 1 82 ? 13.643 -0.670 -8.818 1.00 98.00 82 ILE A C 1
ATOM 577 O O . ILE A 1 82 ? 13.974 -1.788 -8.437 1.00 98.00 82 ILE A O 1
ATOM 581 N N . ARG A 1 83 ? 14.526 0.200 -9.328 1.00 98.12 83 ARG A N 1
ATOM 582 C CA . ARG A 1 83 ? 15.945 -0.144 -9.509 1.00 98.12 83 ARG A CA 1
ATOM 583 C C . ARG A 1 83 ? 16.627 -0.515 -8.192 1.00 98.12 83 ARG A C 1
ATOM 585 O O . ARG A 1 83 ? 17.416 -1.453 -8.179 1.00 98.12 83 ARG A O 1
ATOM 592 N N . SER A 1 84 ? 16.331 0.195 -7.101 1.00 97.69 84 SER A N 1
ATOM 593 C CA . SER A 1 84 ? 16.854 -0.146 -5.771 1.00 97.69 84 SER A CA 1
ATOM 594 C C . SER A 1 84 ? 16.406 -1.541 -5.325 1.00 97.69 84 SER A C 1
ATOM 596 O O . SER A 1 84 ? 17.215 -2.297 -4.792 1.00 97.69 84 SER A O 1
ATOM 598 N N . MET A 1 85 ? 15.137 -1.899 -5.554 1.00 97.69 85 MET A N 1
ATOM 599 C CA . MET A 1 85 ? 14.611 -3.223 -5.209 1.00 97.69 85 MET A CA 1
ATOM 600 C C . MET A 1 85 ? 15.221 -4.327 -6.070 1.00 97.69 85 MET A C 1
ATOM 602 O O . MET A 1 85 ? 15.701 -5.315 -5.522 1.00 97.69 85 MET A O 1
ATOM 606 N N . ASP A 1 86 ? 15.253 -4.138 -7.389 1.00 96.88 86 ASP A N 1
ATOM 607 C CA . ASP A 1 86 ? 15.801 -5.117 -8.331 1.00 96.88 86 ASP A CA 1
ATOM 608 C C . ASP A 1 86 ? 17.307 -5.354 -8.072 1.00 96.88 86 ASP A C 1
ATOM 610 O O . ASP A 1 86 ? 17.788 -6.478 -8.171 1.00 96.88 86 ASP A O 1
ATOM 614 N N . ALA A 1 87 ? 18.058 -4.319 -7.670 1.00 96.94 87 ALA A N 1
ATOM 615 C CA . ALA A 1 87 ? 19.464 -4.458 -7.281 1.00 96.94 87 ALA A CA 1
ATOM 616 C C . ALA A 1 87 ? 19.655 -5.189 -5.940 1.00 96.94 87 ALA A C 1
ATOM 618 O O . ALA A 1 87 ? 20.678 -5.842 -5.730 1.00 96.94 87 ALA A O 1
ATOM 619 N N . ARG A 1 88 ? 18.696 -5.060 -5.017 1.00 96.69 88 ARG A N 1
ATOM 620 C CA . ARG A 1 88 ? 18.744 -5.684 -3.687 1.00 96.69 88 ARG A CA 1
ATOM 621 C C . ARG A 1 88 ? 18.355 -7.156 -3.712 1.00 96.69 88 ARG A C 1
ATOM 623 O O . ARG A 1 88 ? 18.902 -7.935 -2.938 1.00 96.69 88 ARG A O 1
ATOM 630 N N . PHE A 1 89 ? 17.406 -7.515 -4.565 1.00 95.56 89 PHE A N 1
ATOM 631 C CA . PHE A 1 89 ? 16.874 -8.865 -4.688 1.00 95.56 89 PHE A CA 1
ATOM 632 C C . PHE A 1 89 ? 17.129 -9.363 -6.120 1.00 95.56 89 PHE A C 1
ATOM 634 O O . PHE A 1 89 ? 16.233 -9.308 -6.957 1.00 95.56 89 PHE A O 1
ATOM 641 N N . PRO A 1 90 ? 18.358 -9.808 -6.439 1.00 90.81 90 PRO A N 1
ATOM 642 C CA . PRO A 1 90 ? 18.736 -10.151 -7.812 1.00 90.81 90 PRO A CA 1
ATOM 643 C C . PRO A 1 90 ? 18.115 -11.465 -8.309 1.00 90.81 90 PRO A C 1
ATOM 645 O O . PRO A 1 90 ? 18.128 -11.732 -9.510 1.00 90.81 90 PRO A O 1
ATOM 648 N N . ASP A 1 91 ? 17.598 -12.287 -7.394 1.00 93.94 91 ASP A N 1
ATOM 649 C CA . ASP A 1 91 ? 16.957 -13.560 -7.709 1.00 93.94 91 ASP A CA 1
ATOM 650 C C . ASP A 1 91 ? 15.602 -13.362 -8.407 1.00 93.94 91 ASP A C 1
ATOM 652 O O . ASP A 1 91 ? 15.067 -12.256 -8.518 1.00 93.94 91 ASP A O 1
ATOM 656 N N . GLU A 1 92 ? 14.997 -14.460 -8.854 1.00 91.56 92 GLU A N 1
ATOM 657 C CA . GLU A 1 92 ? 13.654 -14.437 -9.428 1.00 91.56 92 GLU A CA 1
ATOM 658 C C . GLU A 1 92 ? 12.630 -13.837 -8.450 1.00 91.56 92 GLU A C 1
ATOM 660 O O . GLU A 1 92 ? 12.580 -14.208 -7.277 1.00 91.56 92 GLU A O 1
ATOM 665 N N . ARG A 1 93 ? 11.749 -12.952 -8.945 1.00 90.94 93 ARG A N 1
ATOM 666 C CA . ARG A 1 93 ? 10.741 -12.244 -8.126 1.00 90.94 93 ARG A CA 1
ATOM 667 C C . ARG A 1 93 ? 9.888 -13.162 -7.249 1.00 90.94 93 ARG A C 1
ATOM 669 O O . ARG A 1 93 ? 9.473 -12.749 -6.172 1.00 90.94 93 ARG A O 1
ATOM 676 N N . LEU A 1 94 ? 9.617 -14.396 -7.677 1.00 90.00 94 LEU A N 1
ATOM 677 C CA . LEU A 1 94 ? 8.838 -15.364 -6.894 1.00 90.00 94 LEU A CA 1
ATOM 678 C C . LEU A 1 94 ? 9.559 -15.832 -5.621 1.00 90.00 94 LEU A C 1
ATOM 680 O O . LEU A 1 94 ? 8.888 -16.207 -4.659 1.00 90.00 94 LEU A O 1
ATOM 684 N N . LEU A 1 95 ? 10.892 -15.770 -5.607 1.00 91.69 95 LEU A N 1
ATOM 685 C CA . LEU A 1 95 ? 11.750 -16.134 -4.478 1.00 91.69 95 LEU A CA 1
ATOM 686 C C . LEU A 1 95 ? 11.976 -14.969 -3.508 1.00 91.69 95 LEU A C 1
ATOM 688 O O . LEU A 1 95 ? 12.541 -15.161 -2.431 1.00 91.69 95 LEU A O 1
ATOM 692 N N . TRP A 1 96 ? 11.544 -13.759 -3.867 1.00 94.94 96 TRP A N 1
ATOM 693 C CA . TRP A 1 96 ? 11.699 -12.597 -3.004 1.00 94.94 96 TRP A CA 1
ATOM 694 C C . TRP A 1 96 ? 10.839 -12.723 -1.743 1.00 94.94 96 TRP A C 1
ATOM 696 O O . TRP A 1 96 ? 9.758 -13.325 -1.781 1.00 94.94 96 TRP A O 1
ATOM 706 N N . PRO A 1 97 ? 11.244 -12.060 -0.643 1.00 95.62 97 PRO A N 1
ATOM 707 C CA . PRO A 1 97 ? 10.394 -11.894 0.525 1.00 95.62 97 PRO A CA 1
ATOM 708 C C . PRO A 1 97 ? 8.983 -11.408 0.147 1.00 95.62 97 PRO A C 1
ATOM 710 O O . PRO A 1 97 ? 8.864 -10.452 -0.627 1.00 95.62 97 PRO A O 1
ATOM 713 N N . PRO A 1 98 ? 7.907 -11.990 0.707 1.00 95.81 98 PRO A N 1
ATOM 714 C CA . PRO A 1 98 ? 6.528 -11.653 0.343 1.00 95.81 98 PRO A CA 1
ATOM 715 C C . PRO A 1 98 ? 6.217 -10.154 0.416 1.00 95.81 98 PRO A C 1
ATOM 717 O O . PRO A 1 98 ? 5.618 -9.591 -0.498 1.00 95.81 98 PRO A O 1
ATOM 720 N N . MET A 1 99 ? 6.686 -9.477 1.468 1.00 96.50 99 MET A N 1
ATOM 721 C CA . MET A 1 99 ? 6.511 -8.031 1.591 1.00 96.50 99 MET A CA 1
ATOM 722 C C . MET A 1 99 ? 7.266 -7.254 0.497 1.00 96.50 99 MET A C 1
ATOM 724 O O . MET A 1 99 ? 6.734 -6.292 -0.053 1.00 96.50 99 MET A O 1
ATOM 728 N N . ALA A 1 100 ? 8.478 -7.680 0.122 1.00 97.25 100 ALA A N 1
ATOM 729 C CA . ALA A 1 100 ? 9.217 -7.060 -0.980 1.00 97.25 100 ALA A CA 1
ATOM 730 C C . ALA A 1 100 ? 8.483 -7.251 -2.319 1.00 97.25 100 ALA A C 1
ATOM 732 O O . ALA A 1 100 ? 8.382 -6.308 -3.103 1.00 97.25 100 ALA A O 1
ATOM 733 N N . ARG A 1 101 ? 7.884 -8.424 -2.556 1.00 97.25 101 ARG A N 1
ATOM 734 C CA . ARG A 1 101 ? 7.024 -8.655 -3.729 1.00 97.25 101 ARG A CA 1
ATOM 735 C C . ARG A 1 101 ? 5.848 -7.681 -3.772 1.00 97.25 101 ARG A C 1
ATOM 737 O O . ARG A 1 101 ? 5.621 -7.067 -4.808 1.00 97.25 101 ARG A O 1
ATOM 744 N N . ALA A 1 102 ? 5.160 -7.467 -2.648 1.00 97.44 102 ALA A N 1
ATOM 745 C CA . ALA A 1 102 ? 4.046 -6.519 -2.570 1.00 97.44 102 ALA A CA 1
ATOM 746 C C . ALA A 1 102 ? 4.469 -5.071 -2.876 1.00 97.44 102 ALA A C 1
ATOM 748 O O . ALA A 1 102 ? 3.788 -4.376 -3.632 1.00 97.44 102 ALA A O 1
ATOM 749 N N . TYR A 1 103 ? 5.609 -4.612 -2.344 1.00 97.88 103 TYR A N 1
ATOM 750 C CA . TYR A 1 103 ? 6.153 -3.290 -2.686 1.00 97.88 103 TYR A CA 1
ATOM 751 C C . TYR A 1 103 ? 6.486 -3.178 -4.165 1.00 97.88 103 TYR A C 1
ATOM 753 O O . TYR A 1 103 ? 6.097 -2.202 -4.809 1.00 97.88 103 TYR A O 1
ATOM 761 N N . ARG A 1 104 ? 7.142 -4.194 -4.729 1.00 97.81 104 ARG A N 1
ATOM 762 C CA . ARG A 1 104 ? 7.495 -4.199 -6.147 1.00 97.81 104 ARG A CA 1
ATOM 763 C C . ARG A 1 104 ? 6.262 -4.197 -7.050 1.00 97.81 104 ARG A C 1
ATOM 765 O O . ARG A 1 104 ? 6.263 -3.454 -8.033 1.00 97.81 104 ARG A O 1
ATOM 772 N N . ALA A 1 105 ? 5.226 -4.957 -6.694 1.00 97.19 105 ALA A N 1
ATOM 773 C CA . ALA A 1 105 ? 3.936 -4.982 -7.383 1.00 97.19 105 ALA A CA 1
ATOM 774 C C . ALA A 1 105 ? 3.262 -3.602 -7.348 1.00 97.19 105 ALA A C 1
ATOM 776 O O . ALA A 1 105 ? 2.884 -3.056 -8.382 1.00 97.19 105 ALA A O 1
ATOM 777 N N . SER A 1 106 ? 3.188 -2.977 -6.169 1.00 97.38 106 SER A N 1
ATOM 778 C CA . SER A 1 106 ? 2.624 -1.630 -6.036 1.00 97.38 106 SER A CA 1
ATOM 779 C C . SER A 1 106 ? 3.399 -0.578 -6.840 1.00 97.38 106 SER A C 1
ATOM 781 O O . SER A 1 106 ? 2.787 0.289 -7.466 1.00 97.38 106 SER A O 1
ATOM 783 N N . LEU A 1 107 ? 4.735 -0.646 -6.865 1.00 97.44 107 LEU A N 1
ATOM 784 C CA . LEU A 1 107 ? 5.568 0.247 -7.680 1.00 97.44 107 LEU A CA 1
ATOM 785 C C . LEU A 1 107 ? 5.318 0.056 -9.182 1.00 97.44 107 LEU A C 1
ATOM 787 O O . LEU A 1 107 ? 5.267 1.036 -9.923 1.00 97.44 107 LEU A O 1
ATOM 791 N N . GLU A 1 108 ? 5.104 -1.182 -9.630 1.00 97.00 108 GLU A N 1
ATOM 792 C CA . GLU A 1 108 ? 4.710 -1.465 -11.012 1.00 97.00 108 GLU A CA 1
ATOM 793 C C . GLU A 1 108 ? 3.381 -0.774 -11.358 1.00 97.00 108 GLU A C 1
ATOM 795 O O . GLU A 1 108 ? 3.270 -0.085 -12.374 1.00 97.00 108 GLU A O 1
ATOM 800 N N . GLY A 1 109 ? 2.398 -0.857 -10.458 1.00 96.06 109 GLY A N 1
ATOM 801 C CA . GLY A 1 109 ? 1.131 -0.137 -10.585 1.00 96.06 109 GLY A CA 1
ATOM 802 C C . GLY A 1 109 ? 1.307 1.387 -10.645 1.00 96.06 109 GLY A C 1
ATOM 803 O O . GLY A 1 109 ? 0.610 2.066 -11.407 1.00 96.06 109 GLY A O 1
ATOM 804 N N . LEU A 1 110 ? 2.277 1.939 -9.904 1.00 95.75 110 LEU A N 1
ATOM 805 C CA . LEU A 1 110 ? 2.609 3.368 -9.938 1.00 95.75 110 LEU A CA 1
ATOM 806 C C . LEU A 1 110 ? 3.236 3.812 -11.266 1.00 95.75 110 LEU A C 1
ATOM 808 O O . LEU A 1 110 ? 2.964 4.937 -11.690 1.00 95.75 110 LEU A O 1
ATOM 812 N N . ILE A 1 111 ? 3.976 2.953 -11.980 1.00 95.56 111 ILE A N 1
ATOM 813 C CA . ILE A 1 111 ? 4.365 3.260 -13.371 1.00 95.56 111 ILE A CA 1
ATOM 814 C C . ILE A 1 111 ? 3.100 3.511 -14.196 1.00 95.56 111 ILE A C 1
ATOM 816 O O . ILE A 1 111 ? 3.010 4.504 -14.918 1.00 95.56 111 ILE A O 1
ATOM 820 N N . GLY A 1 112 ? 2.085 2.656 -14.051 1.00 91.75 112 GLY A N 1
ATOM 821 C CA . GLY A 1 112 ? 0.819 2.842 -14.752 1.00 91.75 112 GLY A CA 1
ATOM 822 C C . GLY A 1 112 ? 0.116 4.151 -14.380 1.00 91.75 112 GLY A C 1
ATOM 823 O O . GLY A 1 112 ? -0.403 4.844 -15.256 1.00 91.75 112 GLY A O 1
ATOM 824 N N . LYS A 1 113 ? 0.140 4.545 -13.101 1.00 88.88 113 LYS A N 1
ATOM 825 C CA . LYS A 1 113 ? -0.386 5.844 -12.643 1.00 88.88 113 LYS A CA 1
ATOM 826 C C . LYS A 1 113 ? 0.289 7.020 -13.357 1.00 88.88 113 LYS A C 1
ATOM 828 O O . LYS A 1 113 ? -0.40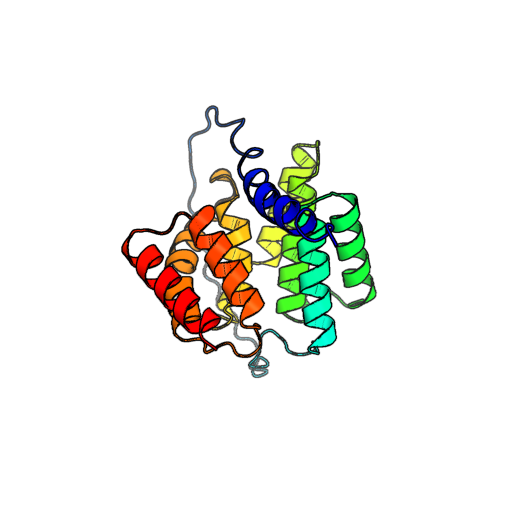8 7.949 -13.761 1.00 88.88 113 LYS A O 1
ATOM 833 N N . HIS A 1 114 ? 1.615 6.983 -13.481 1.00 92.62 114 HIS A N 1
ATOM 834 C CA . HIS A 1 114 ? 2.414 8.096 -13.997 1.00 92.62 114 HIS A CA 1
ATOM 835 C C . HIS A 1 114 ? 2.583 8.087 -15.525 1.00 92.62 114 HIS A C 1
ATOM 837 O O . HIS A 1 114 ? 2.961 9.110 -16.096 1.00 92.62 114 HIS A O 1
ATOM 843 N N . SER A 1 115 ? 2.328 6.963 -16.202 1.00 92.19 115 SER A N 1
ATOM 844 C CA . SER A 1 115 ? 2.466 6.876 -17.659 1.00 92.19 115 SER A CA 1
ATOM 845 C C . SER A 1 115 ? 1.363 7.654 -18.381 1.00 92.19 115 SER A C 1
ATOM 847 O O . SER A 1 115 ? 0.176 7.552 -18.068 1.00 92.19 115 SER A O 1
ATOM 849 N N . LEU A 1 116 ? 1.765 8.397 -19.414 1.00 92.75 116 LEU A N 1
ATOM 850 C CA . LEU A 1 116 ? 0.855 9.088 -20.333 1.00 92.75 116 LEU A CA 1
ATOM 851 C C . LEU A 1 116 ? 0.298 8.154 -21.422 1.00 92.75 116 LEU A C 1
ATOM 853 O O . LEU A 1 116 ? -0.599 8.540 -22.170 1.00 92.75 116 LEU A O 1
ATOM 857 N N . LYS A 1 117 ? 0.830 6.929 -21.542 1.00 94.06 117 LYS A N 1
ATOM 858 C CA . LYS A 1 117 ? 0.454 5.960 -22.578 1.00 94.06 117 LYS A CA 1
ATOM 859 C C . LYS A 1 117 ? -0.560 4.965 -22.019 1.00 94.06 117 LYS A C 1
ATOM 861 O O . LYS A 1 117 ? -0.237 4.162 -21.148 1.00 94.06 117 LYS A O 1
ATOM 866 N N . LEU A 1 118 ? -1.774 4.964 -22.569 1.00 92.12 118 LEU A N 1
ATOM 867 C CA . LEU A 1 118 ? -2.876 4.137 -22.061 1.00 92.12 118 LEU A CA 1
ATOM 868 C C . LEU A 1 118 ? -2.572 2.628 -22.078 1.00 92.12 118 LEU A C 1
ATOM 870 O O . LEU A 1 118 ? -2.843 1.943 -21.095 1.00 92.12 118 LEU A O 1
ATOM 874 N N . LEU A 1 119 ? -1.976 2.120 -23.162 1.00 94.44 119 LEU A N 1
ATOM 875 C CA . LEU A 1 119 ? -1.606 0.702 -23.272 1.00 94.44 119 LEU A CA 1
ATOM 876 C C . LEU A 1 119 ? -0.560 0.297 -22.229 1.00 94.44 119 LEU A C 1
ATOM 878 O O . LEU A 1 119 ? -0.672 -0.755 -21.609 1.00 94.44 119 LEU A O 1
ATOM 882 N N . GLU A 1 120 ? 0.436 1.153 -21.996 1.00 93.50 120 GLU A N 1
ATOM 883 C CA . GLU A 1 120 ? 1.443 0.910 -20.965 1.00 93.50 120 GLU A CA 1
ATOM 884 C C . GLU A 1 120 ? 0.805 0.914 -19.576 1.00 93.50 120 GLU A C 1
ATOM 886 O O . GLU A 1 120 ? 1.045 -0.001 -18.795 1.00 93.50 120 GLU A O 1
ATOM 891 N N . LYS A 1 121 ? -0.067 1.889 -19.291 1.00 93.62 121 LYS A N 1
ATOM 892 C CA . LYS A 1 121 ? -0.816 1.955 -18.034 1.00 93.62 121 LYS A CA 1
ATOM 893 C C . LYS A 1 121 ? -1.585 0.670 -17.756 1.00 93.62 121 LYS A C 1
ATOM 895 O O . LYS A 1 121 ? -1.481 0.131 -16.658 1.00 93.62 121 LYS A O 1
ATOM 900 N N . PHE A 1 122 ? -2.314 0.175 -18.751 1.00 94.88 122 PHE A N 1
ATOM 901 C CA . PHE A 1 122 ? -3.086 -1.056 -18.630 1.00 94.88 122 PHE A CA 1
ATOM 902 C C . PHE A 1 122 ? -2.187 -2.272 -18.366 1.00 94.88 122 PHE A C 1
ATOM 904 O O . PHE A 1 122 ? -2.422 -3.019 -17.418 1.00 94.88 122 PHE A O 1
ATOM 911 N N . ASN A 1 123 ? -1.108 -2.423 -19.140 1.00 96.50 123 ASN A N 1
ATOM 912 C CA . ASN A 1 123 ? -0.172 -3.535 -18.983 1.00 96.50 123 ASN A CA 1
ATOM 913 C C . ASN A 1 123 ? 0.506 -3.529 -17.606 1.00 96.50 123 ASN A C 1
ATOM 915 O O . ASN A 1 123 ? 0.540 -4.560 -16.942 1.00 96.50 123 ASN A O 1
ATOM 919 N N . ARG A 1 124 ? 0.996 -2.371 -17.148 1.00 96.81 124 ARG A N 1
ATOM 920 C CA . ARG A 1 124 ? 1.669 -2.230 -15.846 1.00 96.81 124 ARG A CA 1
ATOM 921 C C . ARG A 1 124 ? 0.736 -2.552 -14.678 1.00 96.81 124 ARG A C 1
ATOM 923 O O . ARG A 1 124 ? 1.139 -3.239 -13.746 1.00 96.81 124 ARG A O 1
ATOM 930 N N . VAL A 1 125 ? -0.525 -2.120 -14.752 1.00 96.12 125 VAL A N 1
ATOM 931 C CA . VAL A 1 125 ? -1.531 -2.463 -13.735 1.00 96.12 125 VAL A CA 1
ATOM 932 C C . VAL A 1 125 ? -1.815 -3.967 -13.719 1.00 96.12 125 VAL A C 1
ATOM 934 O O . VAL A 1 125 ? -1.843 -4.549 -12.640 1.00 96.12 125 VAL A O 1
ATOM 937 N N . ASN A 1 126 ? -1.954 -4.625 -14.874 1.00 96.94 126 ASN A N 1
ATOM 938 C CA . ASN A 1 126 ? -2.170 -6.078 -14.914 1.00 96.94 126 ASN A CA 1
ATOM 939 C C . ASN A 1 126 ? -0.975 -6.876 -14.378 1.00 96.94 126 ASN A C 1
ATOM 941 O O . ASN A 1 126 ? -1.176 -7.878 -13.691 1.00 96.94 126 ASN A O 1
ATOM 945 N N . VAL A 1 127 ? 0.259 -6.425 -14.637 1.00 96.56 127 VAL A N 1
ATOM 946 C CA . VAL A 1 127 ? 1.456 -7.030 -14.027 1.00 96.56 127 VAL A CA 1
ATOM 947 C C . VAL A 1 127 ? 1.400 -6.892 -12.506 1.00 96.56 127 VAL A C 1
ATOM 949 O O . VAL A 1 127 ? 1.588 -7.879 -11.806 1.00 96.56 127 VAL A O 1
ATOM 952 N N . ALA A 1 128 ? 1.066 -5.707 -11.988 1.00 96.62 128 ALA A N 1
ATOM 953 C CA . ALA A 1 128 ? 0.916 -5.495 -10.550 1.00 96.62 128 ALA A CA 1
ATOM 954 C C . ALA A 1 128 ? -0.169 -6.391 -9.923 1.00 96.62 128 ALA A C 1
ATOM 956 O O . ALA A 1 128 ? 0.055 -6.960 -8.860 1.00 96.62 128 ALA A O 1
ATOM 957 N N . ILE A 1 129 ? -1.327 -6.539 -10.579 1.00 96.75 129 ILE A N 1
ATOM 958 C CA . ILE A 1 129 ? -2.410 -7.439 -10.137 1.00 96.75 129 ILE A CA 1
ATOM 959 C C . ILE A 1 129 ? -1.919 -8.890 -10.094 1.00 96.75 129 ILE A C 1
ATOM 961 O O . ILE A 1 129 ? -2.140 -9.580 -9.104 1.00 96.75 129 ILE A O 1
ATOM 965 N N . THR A 1 130 ? -1.215 -9.331 -11.138 1.00 96.31 130 THR A N 1
ATOM 966 C CA . THR A 1 130 ? -0.656 -10.690 -11.217 1.00 96.31 130 THR A CA 1
ATOM 967 C C . THR A 1 130 ? 0.365 -10.935 -10.106 1.00 96.31 130 THR A C 1
ATOM 969 O O . THR A 1 130 ? 0.343 -11.980 -9.468 1.00 96.31 130 THR A O 1
ATOM 972 N N . ASP A 1 131 ? 1.228 -9.959 -9.814 1.00 95.12 131 ASP A N 1
ATOM 973 C CA . ASP A 1 131 ? 2.226 -10.078 -8.745 1.00 95.12 131 ASP A CA 1
ATOM 974 C C . ASP A 1 131 ? 1.586 -10.151 -7.339 1.00 95.12 131 ASP A C 1
ATOM 976 O O . ASP A 1 131 ? 2.198 -10.696 -6.412 1.00 95.12 131 ASP A O 1
ATOM 980 N N . TYR A 1 132 ? 0.364 -9.628 -7.179 1.00 95.31 132 TYR A N 1
ATOM 981 C CA . TYR A 1 132 ? -0.442 -9.735 -5.959 1.00 95.31 132 TYR A CA 1
ATOM 982 C C . TYR A 1 132 ? -1.210 -11.054 -5.823 1.00 95.31 132 TYR A C 1
ATOM 984 O O . TYR A 1 132 ? -1.685 -11.348 -4.721 1.00 95.31 132 TYR A O 1
ATOM 992 N N . ASP A 1 133 ? -1.357 -11.826 -6.899 1.00 93.69 133 ASP A N 1
ATOM 993 C CA . ASP A 1 133 ? -2.205 -13.015 -6.913 1.00 93.69 133 ASP A CA 1
ATOM 994 C C . ASP A 1 133 ? -1.727 -14.072 -5.902 1.00 93.69 133 ASP A C 1
ATOM 996 O O . ASP A 1 133 ? -0.538 -14.390 -5.801 1.00 93.69 133 ASP A O 1
ATOM 1000 N N . GLY A 1 134 ? -2.662 -14.553 -5.078 1.00 93.31 134 GLY A N 1
ATOM 1001 C CA . GLY A 1 134 ? -2.428 -15.481 -3.966 1.00 93.31 134 GLY A CA 1
ATOM 1002 C C . GLY A 1 134 ? -1.538 -14.965 -2.823 1.00 93.31 134 GLY A C 1
ATOM 1003 O O . GLY A 1 134 ? -1.351 -15.672 -1.828 1.00 93.31 134 GLY A O 1
ATOM 1004 N N . LEU A 1 135 ? -0.974 -13.755 -2.922 1.00 94.56 135 LEU A N 1
ATOM 1005 C CA . LEU A 1 135 ? 0.006 -13.260 -1.955 1.00 94.56 135 LEU A CA 1
ATOM 1006 C C . LEU A 1 135 ? -0.638 -12.967 -0.594 1.00 94.56 135 LEU A C 1
ATOM 1008 O O . LEU A 1 135 ? -0.048 -13.267 0.440 1.00 94.56 135 LEU A O 1
ATOM 1012 N N . ILE A 1 136 ? -1.848 -12.404 -0.568 1.00 94.12 136 ILE A N 1
ATOM 1013 C CA . ILE A 1 136 ? -2.547 -12.062 0.684 1.00 94.12 136 ILE A CA 1
ATOM 1014 C C . ILE A 1 136 ? -3.169 -13.309 1.298 1.00 94.12 136 ILE A C 1
ATOM 1016 O O . ILE A 1 136 ? -3.159 -13.474 2.516 1.00 94.12 136 ILE A O 1
ATOM 1020 N N . GLU A 1 137 ? -3.665 -14.207 0.461 1.00 94.56 137 GLU A N 1
ATOM 1021 C CA . GLU A 1 137 ? -4.239 -15.486 0.856 1.00 94.56 137 GLU A CA 1
ATOM 1022 C C . GLU A 1 137 ? -3.190 -16.371 1.545 1.00 94.56 137 GLU A C 1
ATOM 1024 O O . GLU A 1 137 ? -3.517 -17.075 2.498 1.00 94.56 137 GLU A O 1
ATOM 1029 N N . ALA A 1 138 ? -1.919 -16.271 1.137 1.00 95.12 138 ALA A N 1
ATOM 1030 C CA . ALA A 1 138 ? -0.800 -16.934 1.804 1.00 95.12 138 ALA A CA 1
ATOM 1031 C C . ALA A 1 138 ? -0.416 -16.302 3.160 1.00 95.12 138 ALA A C 1
ATOM 1033 O O . ALA A 1 138 ? 0.163 -16.981 4.010 1.00 95.12 138 ALA A O 1
ATOM 1034 N N . TYR A 1 139 ? -0.740 -15.022 3.389 1.00 94.50 139 TYR A N 1
ATOM 1035 C CA . TYR A 1 139 ? -0.390 -14.276 4.607 1.00 94.50 139 TYR A CA 1
ATOM 1036 C C . TYR A 1 139 ? -1.578 -13.453 5.143 1.00 94.50 139 TYR A C 1
ATOM 1038 O O . TYR A 1 139 ? -1.477 -12.226 5.273 1.00 94.50 139 TYR A O 1
ATOM 1046 N N . PRO A 1 140 ? -2.703 -14.097 5.508 1.00 93.25 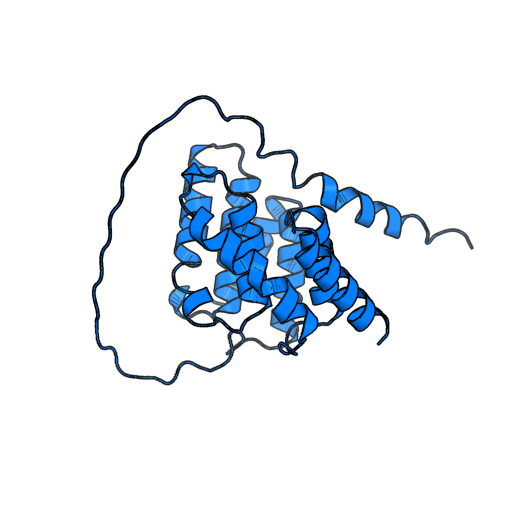140 PRO A N 1
ATOM 1047 C CA . PRO A 1 140 ? -3.963 -13.403 5.783 1.00 93.25 140 PRO A CA 1
ATOM 1048 C C . PRO A 1 140 ? -3.905 -12.486 7.012 1.00 93.25 140 PRO A C 1
ATOM 1050 O O . PRO A 1 140 ? -4.657 -11.512 7.090 1.00 93.25 140 PRO A O 1
ATOM 1053 N N . GLU A 1 141 ? -2.992 -12.765 7.941 1.00 92.62 141 GLU A N 1
ATOM 1054 C CA . GLU A 1 141 ? -2.785 -11.999 9.174 1.00 92.62 141 GLU A CA 1
ATOM 1055 C C . GLU A 1 141 ? -1.894 -10.758 8.980 1.00 92.62 141 GLU A C 1
ATOM 1057 O O . GLU A 1 141 ? -1.726 -9.971 9.914 1.00 92.62 141 GLU A O 1
ATOM 1062 N N . SER A 1 142 ? -1.300 -10.560 7.795 1.00 94.81 142 SER A N 1
ATOM 1063 C CA . SER A 1 142 ? -0.441 -9.400 7.541 1.00 94.81 142 SER A CA 1
ATOM 1064 C C . SER A 1 142 ? -1.271 -8.137 7.320 1.00 94.81 142 SER A C 1
ATOM 1066 O O . SER A 1 142 ? -1.957 -7.989 6.307 1.00 94.81 142 SER A O 1
ATOM 1068 N N . LEU A 1 143 ? -1.159 -7.195 8.260 1.00 95.81 143 LEU A N 1
ATOM 1069 C CA . LEU A 1 143 ? -1.834 -5.900 8.177 1.00 95.81 143 LEU A CA 1
ATOM 1070 C C . LEU A 1 143 ? -1.342 -5.100 6.968 1.00 95.81 143 LEU A C 1
ATOM 1072 O O . LEU A 1 143 ? -2.142 -4.604 6.179 1.00 95.81 143 LEU A O 1
ATOM 1076 N N . GLU A 1 144 ? -0.024 -4.966 6.838 1.00 95.81 144 GLU A N 1
ATOM 1077 C CA . GLU A 1 144 ? 0.589 -4.119 5.815 1.00 95.81 144 GLU A CA 1
ATOM 1078 C C . GLU A 1 144 ? 0.340 -4.654 4.407 1.00 95.81 144 GLU A C 1
ATOM 1080 O O . GLU A 1 144 ? -0.064 -3.896 3.533 1.00 95.81 144 GLU A O 1
ATOM 1085 N N . LEU A 1 145 ? 0.475 -5.964 4.198 1.00 95.94 145 LEU A N 1
ATOM 1086 C CA . LEU A 1 145 ? 0.261 -6.578 2.891 1.00 95.94 145 LEU A CA 1
ATOM 1087 C C . LEU A 1 145 ? -1.195 -6.413 2.423 1.00 95.94 145 LEU A C 1
ATOM 1089 O O . LEU A 1 145 ? -1.444 -6.017 1.282 1.00 95.94 145 LEU A O 1
ATOM 1093 N N . ARG A 1 146 ? -2.157 -6.652 3.327 1.00 97.00 146 ARG A N 1
ATOM 1094 C CA . ARG A 1 146 ? -3.584 -6.442 3.057 1.00 97.00 146 ARG A CA 1
ATOM 1095 C C . ARG A 1 146 ? -3.891 -4.975 2.779 1.00 97.00 146 ARG A C 1
ATOM 1097 O O . ARG A 1 146 ? -4.605 -4.669 1.828 1.00 97.00 146 ARG A O 1
ATOM 1104 N N . PHE A 1 147 ? -3.326 -4.065 3.574 1.00 97.56 147 PHE A N 1
ATOM 1105 C CA . PHE A 1 147 ? -3.492 -2.631 3.359 1.00 97.56 147 PHE A CA 1
ATOM 1106 C C . PHE A 1 147 ? -2.960 -2.202 1.989 1.00 97.56 147 PHE A C 1
ATOM 1108 O O . PHE A 1 147 ? -3.630 -1.442 1.297 1.00 97.56 147 PHE A O 1
ATOM 1115 N N . MET A 1 148 ? -1.797 -2.705 1.568 1.00 97.31 148 MET A N 1
ATOM 1116 C CA . MET A 1 148 ? -1.224 -2.370 0.264 1.00 97.31 148 MET A CA 1
ATOM 1117 C C . MET A 1 148 ? -2.109 -2.840 -0.893 1.00 97.31 148 MET A C 1
ATOM 1119 O O . MET A 1 148 ? -2.379 -2.046 -1.795 1.00 97.31 148 MET A O 1
ATOM 1123 N N . ARG A 1 149 ? -2.622 -4.081 -0.849 1.00 97.50 149 ARG A N 1
ATOM 1124 C CA . ARG A 1 149 ? -3.575 -4.563 -1.864 1.00 97.50 149 ARG A CA 1
ATOM 1125 C C . ARG A 1 149 ? -4.837 -3.714 -1.882 1.00 97.50 149 ARG A C 1
ATOM 1127 O O . ARG A 1 149 ? -5.231 -3.256 -2.949 1.00 97.50 149 ARG A O 1
ATOM 1134 N N . PHE A 1 150 ? -5.431 -3.458 -0.717 1.00 97.56 150 PHE A N 1
ATOM 1135 C CA . PHE A 1 150 ? -6.613 -2.608 -0.603 1.00 97.56 150 PHE A CA 1
ATOM 1136 C C . PHE A 1 150 ? -6.373 -1.221 -1.203 1.00 97.56 150 PHE A C 1
ATOM 1138 O O . PHE A 1 150 ? -7.135 -0.784 -2.064 1.00 97.56 150 PHE A O 1
ATOM 1145 N N . ALA A 1 151 ? -5.295 -0.552 -0.792 1.00 96.19 151 ALA A N 1
ATOM 1146 C CA . ALA A 1 151 ? -4.970 0.795 -1.236 1.00 96.19 151 ALA A CA 1
ATOM 1147 C C . ALA A 1 151 ? -4.692 0.868 -2.740 1.00 96.19 151 ALA A C 1
ATOM 1149 O O . ALA A 1 151 ? -5.034 1.864 -3.377 1.00 96.19 151 ALA A O 1
ATOM 1150 N N . PHE A 1 152 ? -4.103 -0.180 -3.318 1.00 96.12 152 PHE A N 1
ATOM 1151 C CA . PHE A 1 152 ? -3.899 -0.278 -4.757 1.00 96.12 152 PHE A CA 1
ATOM 1152 C C . PHE A 1 152 ? -5.217 -0.556 -5.497 1.00 96.12 152 PHE A C 1
ATOM 1154 O O . PHE A 1 152 ? -5.624 0.232 -6.352 1.00 96.12 152 PHE A O 1
ATOM 1161 N N . TYR A 1 153 ? -5.923 -1.634 -5.145 1.00 96.69 153 TYR A N 1
ATOM 1162 C CA . TYR A 1 153 ? -7.120 -2.096 -5.854 1.00 96.69 153 TYR A CA 1
ATOM 1163 C C . TYR A 1 153 ? -8.304 -1.138 -5.734 1.00 96.69 153 TYR A C 1
ATOM 1165 O O . TYR A 1 153 ? -9.045 -0.980 -6.702 1.00 96.69 153 TYR A O 1
ATOM 1173 N N . SER A 1 154 ? -8.471 -0.436 -4.608 1.00 95.75 154 SER A N 1
ATOM 1174 C CA . SER A 1 154 ? -9.581 0.513 -4.434 1.00 95.75 154 SER A CA 1
ATOM 1175 C C . SER A 1 154 ? -9.501 1.722 -5.375 1.00 95.75 154 SER A C 1
ATOM 1177 O O . SER A 1 154 ? -10.470 2.473 -5.493 1.00 95.75 154 SER A O 1
ATOM 1179 N N . GLN A 1 155 ? -8.336 1.959 -5.983 1.00 94.00 155 GLN A N 1
ATOM 1180 C CA . GLN A 1 155 ? -8.105 3.047 -6.933 1.00 94.00 155 GLN A CA 1
ATOM 1181 C C . GLN A 1 155 ? -8.268 2.587 -8.385 1.00 94.00 155 GLN A C 1
ATOM 1183 O O . GLN A 1 155 ? -8.294 3.422 -9.290 1.00 94.00 155 GLN A O 1
ATOM 1188 N N . LEU A 1 156 ? -8.370 1.279 -8.636 1.00 93.44 156 LEU A N 1
ATOM 1189 C CA . LEU A 1 156 ? -8.491 0.750 -9.986 1.00 93.44 156 LEU A CA 1
ATOM 1190 C C . LEU A 1 156 ? -9.943 0.834 -10.489 1.00 93.44 156 LEU A C 1
ATOM 1192 O O . LEU A 1 156 ? -10.884 0.554 -9.743 1.00 93.44 156 LEU A O 1
ATOM 1196 N N . PRO A 1 157 ? -10.156 1.190 -11.769 1.00 93.00 157 PRO A N 1
ATOM 1197 C CA . PRO A 1 157 ? -11.458 1.056 -12.411 1.00 93.00 157 PRO A CA 1
ATOM 1198 C C . PRO A 1 157 ? -11.985 -0.386 -12.362 1.00 93.00 157 PRO A C 1
ATOM 1200 O O . PRO A 1 157 ? -11.219 -1.342 -12.468 1.00 93.00 157 PRO A O 1
ATOM 1203 N N . GLY A 1 158 ? -13.311 -0.550 -12.306 1.00 93.81 158 GLY A N 1
ATOM 1204 C CA . GLY A 1 158 ? -13.948 -1.872 -12.198 1.00 93.81 158 GLY A CA 1
ATOM 1205 C C . GLY A 1 158 ? -13.613 -2.855 -13.331 1.00 93.81 158 GLY A C 1
ATOM 1206 O O . GLY A 1 158 ? -13.666 -4.061 -13.117 1.00 93.81 158 GLY A O 1
ATOM 1207 N N . LEU A 1 159 ? -13.198 -2.362 -14.505 1.00 94.50 159 LEU A N 1
ATOM 1208 C CA . LEU A 1 159 ? -12.792 -3.189 -15.652 1.00 94.50 159 LEU A CA 1
ATOM 1209 C C . LEU A 1 159 ? -11.589 -4.107 -15.372 1.00 94.50 159 LEU A C 1
ATOM 1211 O O . LEU A 1 159 ? -11.383 -5.062 -16.109 1.00 94.50 159 LEU A O 1
ATOM 1215 N N . PHE A 1 160 ? -10.800 -3.830 -14.328 1.00 94.56 160 PHE A N 1
ATOM 1216 C CA . PHE A 1 160 ? -9.681 -4.687 -13.921 1.00 94.56 160 PHE A CA 1
ATOM 1217 C C . PHE A 1 160 ? -10.124 -5.926 -13.123 1.00 94.56 160 PHE A C 1
ATOM 1219 O O . PHE A 1 160 ? -9.289 -6.756 -12.789 1.00 94.56 160 PHE A O 1
ATOM 1226 N N . GLY A 1 161 ? -11.413 -6.060 -12.783 1.00 95.75 161 GLY A N 1
ATOM 1227 C CA . GLY A 1 161 ? -11.954 -7.278 -12.168 1.00 95.75 161 GLY A CA 1
ATOM 1228 C C . GLY A 1 161 ? -11.537 -7.529 -10.713 1.00 95.75 161 GLY A C 1
ATOM 1229 O O . GLY A 1 161 ? -11.862 -8.573 -10.163 1.00 95.75 161 GLY A O 1
ATOM 1230 N N . VAL A 1 162 ? -10.865 -6.578 -10.057 1.00 96.12 162 VAL A N 1
ATOM 1231 C CA . VAL A 1 162 ? -10.337 -6.744 -8.687 1.00 96.12 162 VAL A CA 1
ATOM 1232 C C . VAL A 1 162 ? -11.312 -6.343 -7.571 1.00 96.12 162 VAL A C 1
ATOM 1234 O O . VAL A 1 162 ? -10.964 -6.382 -6.391 1.00 96.12 162 VAL A O 1
ATOM 1237 N N . GLY A 1 163 ? -12.535 -5.930 -7.918 1.00 94.62 163 GLY A N 1
ATOM 1238 C CA . GLY A 1 163 ? -13.504 -5.387 -6.958 1.00 94.62 163 GLY A CA 1
ATOM 1239 C C . GLY A 1 163 ? -13.885 -6.358 -5.835 1.00 94.62 163 GLY A C 1
ATOM 1240 O O . GLY A 1 163 ? -14.094 -5.924 -4.705 1.00 94.62 163 GLY A O 1
ATOM 1241 N N . SER A 1 164 ? -13.893 -7.666 -6.111 1.00 96.31 164 SER A N 1
ATOM 1242 C CA . SER A 1 164 ? -14.194 -8.721 -5.131 1.00 96.31 164 SER A CA 1
ATOM 1243 C C . SER A 1 164 ? -13.203 -8.786 -3.964 1.00 96.31 164 SER A C 1
ATOM 1245 O O . SER A 1 164 ? -13.557 -9.292 -2.903 1.00 96.31 164 SER A O 1
ATOM 1247 N N . PHE A 1 165 ? -11.990 -8.247 -4.123 1.00 96.31 165 PHE A N 1
ATOM 1248 C CA . PHE A 1 165 ? -10.973 -8.200 -3.068 1.00 96.31 165 PHE A CA 1
ATOM 1249 C C . PHE A 1 165 ? -11.061 -6.935 -2.203 1.00 96.31 165 PHE A C 1
ATOM 1251 O O . PHE A 1 165 ? -10.608 -6.938 -1.059 1.00 96.31 165 PHE A O 1
ATOM 1258 N N . VAL A 1 166 ? -11.645 -5.851 -2.729 1.00 96.38 166 VAL A N 1
ATOM 1259 C CA . VAL A 1 166 ? -11.624 -4.528 -2.083 1.00 96.38 166 VAL A CA 1
ATOM 1260 C C . VAL A 1 166 ? -12.470 -4.513 -0.812 1.00 96.38 166 VAL A C 1
ATOM 1262 O O . VAL A 1 166 ? -11.993 -4.076 0.234 1.00 96.38 166 VAL A O 1
ATOM 1265 N N . ASP A 1 167 ? -13.712 -4.993 -0.883 1.00 95.94 167 ASP A N 1
ATOM 1266 C CA . ASP A 1 167 ? -14.636 -4.957 0.256 1.00 95.94 167 ASP A CA 1
ATOM 1267 C C . ASP A 1 167 ? -14.205 -5.856 1.427 1.00 95.94 167 ASP A C 1
ATOM 1269 O O . ASP A 1 167 ? -14.202 -5.364 2.561 1.00 95.94 167 ASP A O 1
ATOM 1273 N N . PRO A 1 168 ? -13.776 -7.117 1.209 1.00 96.31 168 PRO A N 1
ATOM 1274 C CA . PRO A 1 168 ? -13.246 -7.949 2.287 1.00 96.31 168 PRO A CA 1
ATOM 1275 C C . PRO A 1 168 ? -12.030 -7.329 2.982 1.00 96.31 168 PRO A C 1
ATOM 1277 O O . PRO A 1 168 ? -11.955 -7.337 4.212 1.00 96.31 168 PRO A O 1
ATOM 1280 N N . ASP A 1 169 ? -11.093 -6.752 2.221 1.00 97.06 169 ASP A N 1
ATOM 1281 C CA . ASP A 1 169 ? -9.919 -6.112 2.814 1.00 97.06 169 ASP A CA 1
ATOM 1282 C C . ASP A 1 169 ? -10.309 -4.864 3.614 1.00 97.06 169 ASP A C 1
ATOM 1284 O O . ASP A 1 169 ? -9.877 -4.708 4.760 1.00 97.06 169 ASP A O 1
ATOM 1288 N N . ARG A 1 170 ? -11.176 -4.010 3.052 1.00 96.75 170 ARG A N 1
ATOM 1289 C CA . ARG A 1 170 ? -11.695 -2.808 3.721 1.00 96.75 170 ARG A CA 1
ATOM 1290 C C . ARG A 1 170 ? -12.340 -3.133 5.065 1.00 96.75 170 ARG A C 1
ATOM 1292 O O . ARG A 1 170 ? -12.048 -2.448 6.042 1.00 96.75 170 ARG A O 1
ATOM 1299 N N . ALA A 1 171 ? -13.165 -4.178 5.113 1.00 96.25 171 ALA A N 1
ATOM 1300 C CA . ALA A 1 171 ? -13.908 -4.561 6.310 1.00 96.25 171 ALA A CA 1
ATOM 1301 C C . ALA A 1 171 ? -13.006 -5.110 7.431 1.00 96.25 171 ALA A C 1
ATOM 1303 O O . ALA A 1 171 ? -13.292 -4.895 8.611 1.00 96.25 171 ALA A O 1
ATOM 1304 N N . LEU A 1 172 ? -11.911 -5.798 7.080 1.00 96.44 172 LEU A N 1
ATOM 1305 C CA . LEU A 1 172 ? -10.992 -6.425 8.040 1.00 96.44 172 LEU A CA 1
ATOM 1306 C C . LEU A 1 172 ? -9.962 -5.452 8.627 1.00 96.44 172 LEU A C 1
ATOM 1308 O O . LEU A 1 172 ? -9.596 -5.561 9.801 1.00 96.44 172 LEU A O 1
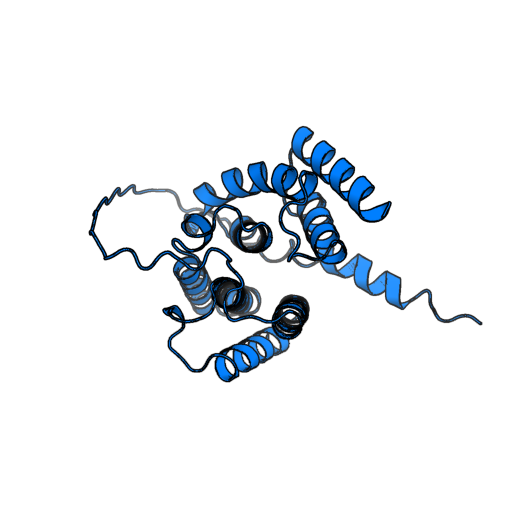ATOM 1312 N N . LEU A 1 173 ? -9.487 -4.494 7.828 1.00 97.38 173 LEU A N 1
ATOM 1313 C CA . LEU A 1 173 ? -8.410 -3.581 8.219 1.00 97.38 173 LEU A CA 1
ATOM 1314 C C . LEU A 1 173 ? -8.670 -2.813 9.536 1.00 97.38 173 LEU A C 1
ATOM 1316 O O . LEU A 1 173 ? -7.749 -2.754 10.356 1.00 97.38 173 LEU A O 1
ATOM 1320 N N . PRO A 1 174 ? -9.876 -2.271 9.821 1.00 97.25 174 PRO A N 1
ATOM 1321 C CA . PRO A 1 174 ? -10.153 -1.585 11.083 1.00 97.25 174 PRO A CA 1
ATOM 1322 C C . PRO A 1 174 ? -9.944 -2.476 12.310 1.00 97.25 174 PRO A C 1
ATOM 1324 O O . PRO A 1 174 ? -9.398 -2.017 13.315 1.00 97.25 174 PRO A O 1
ATOM 1327 N N . ASP A 1 175 ? -10.330 -3.751 12.225 1.00 96.12 175 ASP A N 1
ATOM 1328 C CA . ASP A 1 175 ? -10.182 -4.693 13.334 1.00 96.12 175 ASP A CA 1
ATOM 1329 C C . ASP A 1 175 ? -8.713 -5.083 13.527 1.00 96.12 175 ASP A C 1
ATOM 1331 O O . ASP A 1 175 ? -8.225 -5.096 14.660 1.00 96.12 175 ASP A O 1
ATOM 1335 N N . MET A 1 176 ? -7.969 -5.305 12.437 1.00 95.75 176 MET A N 1
ATOM 1336 C CA . MET A 1 176 ? -6.522 -5.558 12.496 1.00 95.75 176 MET A CA 1
ATOM 1337 C C . MET A 1 176 ? -5.768 -4.381 13.139 1.00 95.75 176 MET A C 1
ATOM 1339 O O . MET A 1 176 ? -4.924 -4.579 14.022 1.00 95.75 176 MET A O 1
ATOM 1343 N N . LEU A 1 177 ? -6.115 -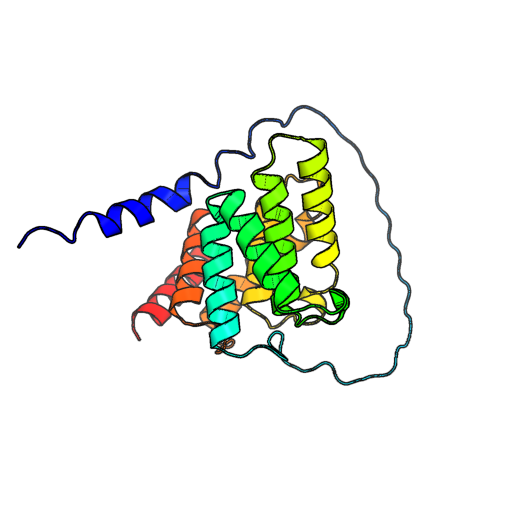3.149 12.753 1.00 95.56 177 LEU A N 1
ATOM 1344 C CA . LEU A 1 177 ? -5.542 -1.916 13.302 1.00 95.56 177 LEU A CA 1
ATOM 1345 C C . LEU A 1 177 ? -5.889 -1.731 14.788 1.00 95.56 177 LEU A C 1
ATOM 1347 O O . LEU A 1 177 ? -5.010 -1.403 15.586 1.00 95.56 177 LEU A O 1
ATOM 1351 N N . ALA A 1 178 ? -7.137 -1.992 15.189 1.00 93.38 178 ALA A N 1
ATOM 1352 C CA . ALA A 1 178 ? -7.580 -1.869 16.581 1.00 93.38 178 ALA A CA 1
ATOM 1353 C C . ALA A 1 178 ? -6.918 -2.903 17.513 1.00 93.38 178 ALA A C 1
ATOM 1355 O O . ALA A 1 178 ? -6.537 -2.588 18.655 1.00 93.38 178 ALA A O 1
ATOM 1356 N N . GLN A 1 179 ? -6.759 -4.135 17.018 1.00 91.19 179 GLN A N 1
ATOM 1357 C CA . GLN A 1 179 ? -6.095 -5.221 17.735 1.00 91.19 179 GLN A CA 1
ATOM 1358 C C . GLN A 1 179 ? -4.590 -4.961 17.885 1.00 91.19 179 GLN A C 1
ATOM 1360 O O . GLN A 1 179 ? -4.010 -5.331 18.906 1.00 91.19 179 GLN A O 1
ATOM 1365 N N . GLY A 1 180 ? -3.958 -4.302 16.906 1.00 84.56 180 GLY A N 1
ATOM 1366 C CA . GLY A 1 180 ? -2.539 -3.939 16.957 1.00 84.56 180 GLY A CA 1
ATOM 1367 C C . GLY A 1 180 ? -1.597 -5.147 17.033 1.00 84.56 180 GLY A C 1
ATOM 1368 O O . GLY A 1 180 ? -0.494 -5.022 17.565 1.00 84.56 180 GLY A O 1
ATOM 1369 N N . LYS A 1 181 ? -2.038 -6.314 16.541 1.00 78.00 181 LYS A N 1
ATOM 1370 C CA . LYS A 1 181 ? -1.299 -7.585 16.620 1.00 78.00 181 LYS A CA 1
ATOM 1371 C C . LYS A 1 181 ? -0.033 -7.592 15.767 1.00 78.00 181 LYS A C 1
ATOM 1373 O O . LYS A 1 181 ? 0.951 -8.220 16.154 1.00 78.00 181 LYS A O 1
ATOM 1378 N N . ASP A 1 182 ? -0.026 -6.854 14.659 1.00 86.12 182 ASP A N 1
ATOM 1379 C CA . ASP A 1 182 ? 1.159 -6.723 13.818 1.00 86.12 182 ASP A CA 1
ATOM 1380 C C . ASP A 1 182 ? 2.147 -5.712 14.425 1.00 86.12 182 ASP A C 1
ATOM 1382 O O . ASP A 1 182 ? 2.061 -4.495 14.228 1.00 86.12 182 ASP A O 1
ATOM 1386 N N . LYS A 1 183 ? 3.075 -6.225 15.240 1.00 86.94 183 LYS A N 1
ATOM 1387 C CA . LYS A 1 183 ? 4.129 -5.427 15.891 1.00 86.94 183 LYS A CA 1
ATOM 1388 C C . LYS A 1 183 ? 5.251 -5.015 14.932 1.00 86.94 183 LYS A C 1
ATOM 1390 O O . LYS A 1 183 ? 6.071 -4.182 15.304 1.00 86.94 183 LYS A O 1
ATOM 1395 N N . ARG A 1 184 ? 5.321 -5.601 13.730 1.00 87.69 184 ARG A N 1
ATOM 1396 C CA . ARG A 1 184 ? 6.342 -5.265 12.720 1.00 87.69 184 ARG A CA 1
ATOM 1397 C C . ARG A 1 184 ? 5.992 -3.988 11.956 1.00 87.69 184 ARG A C 1
ATOM 1399 O O . ARG A 1 184 ? 6.877 -3.365 11.369 1.00 87.69 184 ARG A O 1
ATOM 1406 N N . VAL A 1 185 ? 4.726 -3.578 12.001 1.00 91.75 185 VAL A N 1
ATOM 1407 C CA . VAL A 1 185 ? 4.257 -2.285 11.505 1.00 91.75 185 VAL A CA 1
ATOM 1408 C C . VAL A 1 185 ? 4.367 -1.247 12.634 1.00 91.75 185 VAL A C 1
ATOM 1410 O O . VAL A 1 185 ? 3.671 -1.384 13.645 1.00 91.75 185 VAL A O 1
ATOM 1413 N N . PRO A 1 186 ? 5.223 -0.214 12.501 1.00 91.62 186 PRO A N 1
ATOM 1414 C CA . PRO A 1 186 ? 5.338 0.856 13.486 1.00 91.62 186 PRO A CA 1
ATOM 1415 C C . PRO A 1 186 ? 4.016 1.595 13.677 1.00 91.62 186 PRO A C 1
ATOM 1417 O O . PRO A 1 186 ? 3.248 1.761 12.728 1.00 91.62 186 PRO A O 1
ATOM 1420 N N . ASP A 1 187 ? 3.771 2.099 14.884 1.00 94.06 187 ASP A N 1
ATOM 1421 C CA . ASP A 1 187 ? 2.523 2.803 15.200 1.00 94.06 187 ASP A CA 1
ATOM 1422 C C . ASP A 1 187 ? 2.340 4.074 14.346 1.00 94.06 187 ASP A C 1
ATOM 1424 O O . ASP A 1 187 ? 1.221 4.371 13.931 1.00 94.06 187 ASP A O 1
ATOM 1428 N N . SER A 1 188 ? 3.430 4.757 13.969 1.00 91.06 188 SER A N 1
ATOM 1429 C CA . SER A 1 188 ? 3.392 5.860 12.996 1.00 91.06 188 SER A CA 1
ATOM 1430 C C . SER A 1 188 ? 2.864 5.419 11.628 1.00 91.06 188 SER A C 1
ATOM 1432 O O . SER A 1 188 ? 2.014 6.091 11.052 1.00 91.06 188 SER A O 1
ATOM 1434 N N . HIS A 1 189 ? 3.302 4.259 11.138 1.00 93.19 189 HIS A N 1
ATOM 1435 C CA . HIS A 1 189 ? 2.8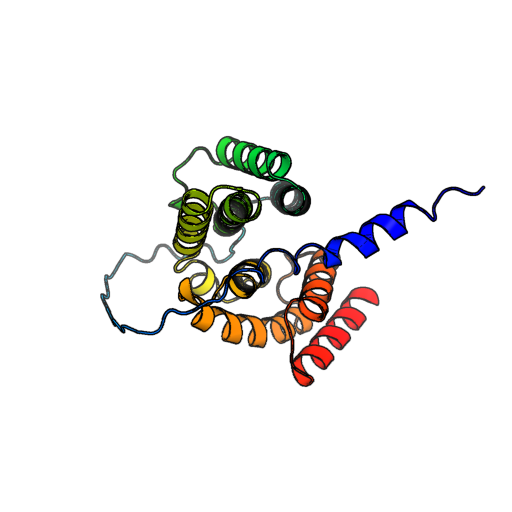59 3.733 9.852 1.00 93.19 189 HIS A CA 1
ATOM 1436 C C . HIS A 1 189 ? 1.400 3.252 9.909 1.00 93.19 189 HIS A C 1
ATOM 1438 O O . HIS A 1 189 ? 0.620 3.510 8.997 1.00 93.19 189 HIS A O 1
ATOM 1444 N N . LYS A 1 190 ? 0.966 2.658 11.030 1.00 95.38 190 LYS A N 1
ATOM 1445 C CA . LYS A 1 190 ? -0.460 2.347 11.260 1.00 95.38 190 LYS A CA 1
ATOM 1446 C C . LYS A 1 190 ? -1.331 3.604 11.243 1.00 95.38 190 LYS A C 1
ATOM 1448 O O . LYS A 1 190 ? -2.431 3.580 10.697 1.00 95.38 190 LYS A O 1
ATOM 1453 N N . LEU A 1 191 ? -0.854 4.705 11.828 1.00 95.06 191 LEU A N 1
ATOM 1454 C CA . LEU A 1 191 ? -1.559 5.988 11.791 1.00 95.06 191 LEU A CA 1
ATOM 1455 C C . LEU A 1 191 ? -1.674 6.535 10.363 1.00 95.06 191 LEU A C 1
ATOM 1457 O O . LEU A 1 191 ? -2.728 7.058 10.003 1.00 95.06 191 LEU A O 1
ATOM 1461 N N . GLU A 1 192 ? -0.638 6.393 9.536 1.00 93.69 192 GLU A N 1
ATOM 1462 C CA . GLU A 1 192 ? -0.697 6.742 8.109 1.00 93.69 192 GLU A CA 1
ATOM 1463 C C . GLU A 1 192 ? -1.754 5.914 7.369 1.00 93.69 192 GLU A C 1
ATOM 1465 O O . GLU A 1 192 ? -2.585 6.493 6.668 1.00 93.69 192 GLU A O 1
ATOM 1470 N N . MET A 1 193 ? -1.793 4.595 7.597 1.00 96.50 193 MET A N 1
ATOM 1471 C CA . MET A 1 193 ? -2.823 3.709 7.038 1.00 96.50 193 MET A CA 1
ATOM 1472 C C . MET A 1 193 ? -4.230 4.164 7.440 1.00 96.50 193 MET A C 1
ATOM 1474 O O . MET A 1 193 ? -5.090 4.336 6.579 1.00 96.50 193 MET A O 1
ATOM 1478 N N .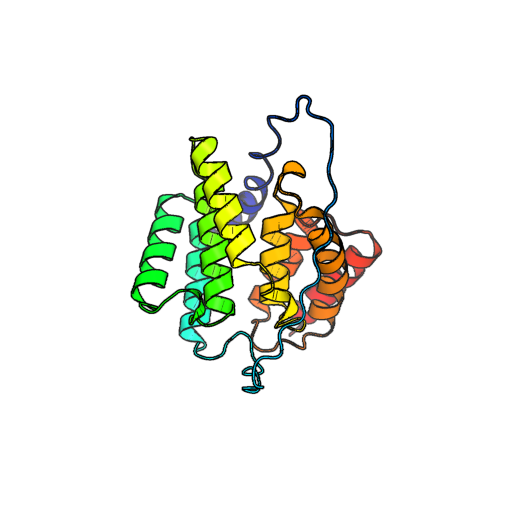 ILE A 1 194 ? -4.462 4.428 8.733 1.00 97.00 194 ILE A N 1
ATOM 1479 C CA . ILE A 1 194 ? -5.760 4.904 9.237 1.00 97.00 194 ILE A CA 1
ATOM 1480 C C . ILE A 1 194 ? -6.156 6.227 8.577 1.00 97.00 194 ILE A C 1
ATOM 1482 O O . ILE A 1 194 ? -7.293 6.379 8.129 1.00 97.00 194 ILE A O 1
ATOM 1486 N N . ASN A 1 195 ? -5.230 7.185 8.509 1.00 96.31 195 ASN A N 1
ATOM 1487 C CA . ASN A 1 195 ? -5.488 8.492 7.910 1.00 96.31 195 ASN A CA 1
ATOM 1488 C C . ASN A 1 195 ? -5.843 8.370 6.426 1.00 96.31 195 ASN A C 1
ATOM 1490 O O . ASN A 1 195 ? -6.760 9.051 5.963 1.00 96.31 195 ASN A O 1
ATOM 1494 N N . TRP A 1 196 ? -5.150 7.493 5.700 1.00 95.56 196 TRP A N 1
ATOM 1495 C CA . TRP A 1 196 ? -5.465 7.198 4.309 1.00 95.56 196 TRP A CA 1
ATOM 1496 C C . TRP A 1 196 ? -6.844 6.541 4.179 1.00 95.56 196 TRP A C 1
ATOM 1498 O O . TRP A 1 196 ? -7.671 7.018 3.409 1.00 95.56 196 TRP A O 1
ATOM 1508 N N . MET A 1 197 ? -7.159 5.522 4.990 1.00 96.88 197 MET A N 1
ATOM 1509 C CA . MET A 1 197 ? -8.468 4.857 4.952 1.00 96.88 197 MET A CA 1
ATOM 1510 C C . MET A 1 197 ? -9.614 5.833 5.219 1.00 96.88 197 MET A C 1
ATOM 1512 O O . MET A 1 197 ? -10.582 5.853 4.469 1.00 96.88 197 MET A O 1
ATOM 1516 N N . LEU A 1 198 ? -9.495 6.680 6.246 1.00 96.56 198 LEU A N 1
ATOM 1517 C CA . LEU A 1 198 ? -10.510 7.683 6.586 1.00 96.56 198 LEU A CA 1
ATOM 1518 C C . LEU A 1 198 ? -10.753 8.698 5.466 1.00 96.56 198 LEU A C 1
ATOM 1520 O O . LEU A 1 198 ? -11.833 9.284 5.399 1.00 96.56 198 LEU A O 1
ATOM 1524 N N . LYS A 1 199 ? -9.750 8.934 4.623 1.00 95.25 199 LYS A N 1
ATOM 1525 C CA . LYS A 1 199 ? -9.815 9.925 3.560 1.00 95.25 199 LYS A CA 1
ATOM 1526 C C . LYS A 1 199 ? -10.237 9.331 2.218 1.00 95.25 199 LYS A C 1
ATOM 1528 O O . LYS A 1 199 ? -11.146 9.859 1.584 1.00 95.25 199 LYS A O 1
ATOM 1533 N N . ASP A 1 200 ? -9.570 8.265 1.800 1.00 93.62 200 ASP A N 1
ATOM 1534 C CA . ASP A 1 200 ? -9.637 7.718 0.444 1.00 93.62 200 ASP A CA 1
ATOM 1535 C C . ASP A 1 200 ? -10.262 6.311 0.415 1.00 93.62 200 ASP A C 1
ATOM 1537 O O . ASP A 1 200 ? -10.817 5.901 -0.604 1.00 93.62 200 ASP A O 1
ATOM 1541 N N . GLY A 1 201 ? -10.252 5.592 1.544 1.00 92.31 201 GLY A N 1
ATOM 1542 C CA . GLY A 1 201 ? -10.750 4.215 1.666 1.00 92.31 201 GLY A CA 1
ATOM 1543 C C . GLY A 1 201 ? -12.274 4.070 1.758 1.00 92.31 201 GLY A C 1
ATOM 1544 O O . GLY A 1 201 ? -12.768 2.948 1.819 1.00 92.31 201 GLY A O 1
ATOM 1545 N N . LYS A 1 202 ? -13.022 5.183 1.776 1.00 95.19 202 LYS A N 1
ATOM 1546 C CA . LYS A 1 202 ? -14.499 5.225 1.846 1.00 95.19 202 LYS A CA 1
ATOM 1547 C C . LYS A 1 202 ? -15.099 4.282 2.916 1.00 95.19 202 LYS A C 1
ATOM 1549 O O . LYS A 1 202 ? -15.969 3.470 2.586 1.00 95.19 202 LYS A O 1
ATOM 1554 N N . PRO A 1 203 ? -14.646 4.352 4.181 1.00 96.38 203 PRO A N 1
ATOM 1555 C CA . PRO A 1 203 ? -15.189 3.519 5.239 1.00 96.38 203 PRO A CA 1
ATOM 1556 C C . PRO A 1 203 ? -16.643 3.894 5.539 1.00 96.38 203 PRO A C 1
ATOM 1558 O O . PRO A 1 203 ? -17.036 5.061 5.439 1.00 96.38 203 PRO A O 1
ATOM 1561 N N . ASP A 1 204 ? -17.440 2.921 5.962 1.00 96.75 204 ASP A N 1
ATOM 1562 C CA . ASP A 1 204 ? -18.766 3.176 6.512 1.00 96.75 204 ASP A CA 1
ATOM 1563 C C . ASP A 1 204 ? -18.691 3.851 7.903 1.00 96.75 204 ASP A C 1
ATOM 1565 O O . ASP A 1 204 ? -17.619 4.158 8.441 1.00 96.75 204 ASP A O 1
ATOM 1569 N N . LYS A 1 205 ? -19.849 4.128 8.518 1.00 97.56 205 LYS A N 1
ATOM 1570 C CA . LYS A 1 205 ? -19.914 4.788 9.838 1.00 97.56 205 LYS A CA 1
ATOM 1571 C C . LYS A 1 205 ? -19.282 3.946 10.955 1.00 97.56 205 LYS A C 1
ATOM 1573 O O . LYS A 1 205 ? -18.638 4.497 11.856 1.00 97.56 205 LYS A O 1
ATOM 1578 N N . THR A 1 206 ? -19.469 2.633 10.905 1.00 96.81 206 THR A N 1
ATOM 1579 C CA . THR A 1 206 ? -18.977 1.674 11.898 1.00 96.81 206 THR A CA 1
ATOM 1580 C C . THR A 1 206 ? -17.461 1.523 11.779 1.00 96.81 206 THR A C 1
ATOM 1582 O O . THR A 1 206 ? -16.743 1.611 12.776 1.00 96.81 206 THR A O 1
ATOM 1585 N N . GLU A 1 207 ? -16.951 1.366 10.560 1.00 97.38 207 GLU A N 1
ATOM 1586 C CA . GLU A 1 207 ? -15.526 1.344 10.221 1.00 97.38 207 GLU A CA 1
ATOM 1587 C C . GLU A 1 207 ? -14.846 2.663 10.602 1.00 97.38 207 GLU A C 1
ATOM 1589 O O . GLU A 1 207 ? -13.819 2.651 11.277 1.00 97.38 207 GLU A O 1
ATOM 1594 N N . THR A 1 208 ? -15.454 3.809 10.278 1.00 97.69 208 THR A N 1
ATOM 1595 C CA . THR A 1 208 ? -14.942 5.138 10.657 1.00 97.69 208 THR A CA 1
ATOM 1596 C C . THR A 1 208 ? -14.780 5.270 12.170 1.00 97.69 208 THR A C 1
ATOM 1598 O O . THR A 1 208 ? -13.771 5.793 12.650 1.00 97.69 208 THR A O 1
ATOM 1601 N N . THR A 1 209 ? -15.768 4.803 12.937 1.00 97.56 209 THR A N 1
ATOM 1602 C CA . THR A 1 209 ? -15.726 4.832 14.405 1.00 97.56 209 THR A CA 1
ATOM 1603 C C . THR A 1 209 ? -14.577 3.976 14.935 1.00 97.56 209 THR A C 1
ATOM 1605 O O . THR A 1 209 ? -13.794 4.446 15.764 1.00 97.56 209 THR A O 1
ATOM 1608 N N . ARG A 1 210 ? -14.418 2.756 14.404 1.00 97.19 210 ARG A N 1
ATOM 1609 C CA . ARG A 1 210 ? -13.326 1.840 14.767 1.00 97.19 210 ARG A CA 1
ATOM 1610 C C . ARG A 1 210 ? -11.947 2.412 14.424 1.00 97.19 210 ARG A C 1
ATOM 1612 O O . ARG A 1 210 ? -11.064 2.414 15.280 1.00 97.19 210 ARG A O 1
ATOM 1619 N N . LEU A 1 211 ? -11.781 2.971 13.226 1.00 97.31 211 LEU A N 1
ATOM 1620 C CA . LEU A 1 211 ? -10.535 3.601 12.775 1.00 97.31 211 LEU A CA 1
ATOM 1621 C C . LEU A 1 211 ? -10.137 4.789 13.662 1.00 97.31 211 LEU A C 1
ATOM 1623 O O . LEU A 1 211 ? -8.981 4.895 14.070 1.00 97.31 211 LEU A O 1
ATOM 1627 N N . LYS A 1 212 ? -11.091 5.655 14.028 1.00 97.38 212 LYS A N 1
ATOM 1628 C CA . LYS A 1 212 ? -10.834 6.777 14.947 1.00 97.38 212 LYS A CA 1
ATOM 1629 C C . LYS A 1 212 ? -10.425 6.298 16.340 1.00 97.38 212 LYS A C 1
ATOM 1631 O O . LYS A 1 212 ? -9.462 6.821 16.893 1.00 97.38 212 LYS A O 1
ATOM 1636 N N . ALA A 1 213 ? -11.103 5.285 16.882 1.00 96.50 213 ALA A N 1
ATOM 1637 C CA . ALA A 1 213 ? -10.743 4.704 18.174 1.00 96.50 213 ALA A CA 1
ATOM 1638 C C . ALA A 1 213 ? -9.329 4.090 18.152 1.00 96.50 213 ALA A C 1
ATOM 1640 O O . ALA A 1 213 ? -8.543 4.303 19.079 1.00 96.50 213 ALA A O 1
ATOM 1641 N N . ALA A 1 214 ? -8.977 3.387 17.068 1.00 96.25 214 ALA A N 1
ATOM 1642 C CA . ALA A 1 214 ? -7.631 2.859 16.860 1.00 96.25 214 ALA A CA 1
ATOM 1643 C C . ALA A 1 214 ? -6.581 3.984 16.796 1.00 96.25 214 ALA A C 1
ATOM 1645 O O . ALA A 1 214 ? -5.558 3.895 17.474 1.00 96.25 214 ALA A O 1
ATOM 1646 N N . ALA A 1 215 ? -6.851 5.074 16.068 1.00 96.12 215 ALA A N 1
ATOM 1647 C CA . ALA A 1 215 ? -5.950 6.226 15.996 1.00 96.12 215 ALA A CA 1
ATOM 1648 C C . ALA A 1 215 ? -5.725 6.884 17.365 1.00 96.12 215 ALA A C 1
ATOM 1650 O O . ALA A 1 215 ? -4.584 7.171 17.724 1.00 96.12 215 ALA A O 1
ATOM 1651 N N . THR A 1 216 ? -6.782 7.074 18.164 1.00 96.12 216 THR A N 1
ATOM 1652 C CA . THR A 1 216 ? -6.661 7.607 19.531 1.00 96.12 216 THR A CA 1
ATOM 1653 C C . THR A 1 216 ? -5.793 6.709 20.414 1.00 96.12 216 THR A C 1
ATOM 1655 O O . THR A 1 216 ? -4.933 7.210 21.134 1.00 96.12 216 THR A O 1
ATOM 1658 N N . LYS A 1 217 ? -5.962 5.383 20.329 1.00 94.62 217 LYS A N 1
ATOM 1659 C CA . LYS A 1 217 ? -5.160 4.409 21.088 1.00 94.62 217 LYS A CA 1
ATOM 1660 C C . LYS A 1 217 ? -3.679 4.425 20.696 1.00 94.62 217 LYS A C 1
ATOM 1662 O O . LYS A 1 217 ? -2.833 4.218 21.561 1.00 94.62 217 LYS A O 1
ATOM 1667 N N . LEU A 1 218 ? -3.375 4.638 19.416 1.00 92.88 218 LEU A N 1
ATOM 1668 C CA . LEU A 1 218 ? -2.002 4.713 18.907 1.00 92.88 218 LEU A CA 1
ATOM 1669 C C . LEU A 1 218 ? -1.328 6.049 19.252 1.00 92.88 218 LEU A C 1
ATOM 1671 O O . LEU A 1 218 ? -0.149 6.056 19.572 1.00 92.88 218 LEU A O 1
ATOM 1675 N N . GLY A 1 219 ? -2.064 7.166 19.213 1.00 85.75 219 GLY A N 1
ATOM 1676 C CA . GLY A 1 219 ? -1.525 8.500 19.510 1.00 85.75 219 GLY A CA 1
ATOM 1677 C C . GLY A 1 219 ? -1.389 8.835 21.000 1.00 85.75 219 GLY A C 1
ATOM 1678 O O . GLY A 1 219 ? -0.759 9.832 21.336 1.00 85.75 219 GLY A O 1
ATOM 1679 N N . GLY A 1 220 ? -2.000 8.043 21.886 1.00 78.62 220 GLY A N 1
ATOM 1680 C CA . GLY A 1 220 ? -1.904 8.201 23.342 1.00 78.62 220 GLY A CA 1
ATOM 1681 C C . GLY A 1 220 ? -0.772 7.407 24.006 1.00 78.62 220 GLY A C 1
ATOM 1682 O O . GLY A 1 220 ? -0.764 7.309 25.231 1.00 78.62 220 GLY A O 1
ATOM 1683 N N . ARG A 1 221 ? 0.120 6.793 23.222 1.00 59.47 221 ARG A N 1
ATOM 1684 C CA . ARG A 1 221 ? 1.287 6.023 23.681 1.00 59.47 221 ARG A CA 1
ATOM 1685 C C . ARG A 1 221 ? 2.569 6.797 23.424 1.00 59.47 221 ARG A C 1
ATOM 1687 O O . ARG A 1 221 ? 3.496 6.627 24.241 1.00 59.47 221 ARG A O 1
#